Protein AF-A0A4U0WCN0-F1 (afdb_monomer_lite)

Organism: NCBI:txid331657

Sequence (321 aa):
MDAVYRLVERRGGMSKLGDLAQRAIHWNEFYVRAPILQEPRYPYVPLKRATALPSALREEAAELASHTRAKLPVCDAPVLRLLDGLHQLSLTAEMKWKSRVVSSAIGNVMYPLEYDLQVLMAEQANDTSDQEELSDSTLILNALAIASQIFLWVALRHGWVRCGLLELFARSPLHDIYLLMLMRALEKREAGMVWMRERYPNALVWMLFVGAASGFPDGPERVWFVERLRVMIGLTHLGRAEDFEEILRLFPWTDDFCKTACANIWLEATTSATPRGDGDSENTSPALSWRSRYGEDSSSWVKYFLCSRCFGIGNPGIVEV

pLDDT: mean 84.19, std 17.08, range [27.88, 98.19]

Structure (mmCIF, N/CA/C/O backbone):
data_AF-A0A4U0WCN0-F1
#
_entry.id   AF-A0A4U0WCN0-F1
#
loop_
_atom_site.group_PDB
_atom_site.id
_atom_site.type_symbol
_atom_site.label_atom_id
_atom_site.label_alt_id
_atom_site.label_comp_id
_atom_site.label_asym_id
_atom_site.label_entity_id
_atom_site.label_seq_id
_atom_site.pdbx_PDB_ins_code
_atom_site.Cartn_x
_atom_site.Cartn_y
_atom_site.Cartn_z
_atom_site.occupancy
_atom_site.B_iso_or_equiv
_atom_site.auth_seq_id
_atom_site.auth_comp_id
_atom_site.auth_asym_id
_atom_site.auth_atom_id
_atom_site.pdbx_PDB_model_num
ATOM 1 N N . MET A 1 1 ? 16.308 12.789 -16.103 1.00 83.75 1 MET A N 1
ATOM 2 C CA . MET A 1 1 ? 15.742 11.547 -16.681 1.00 83.75 1 MET A CA 1
ATOM 3 C C . MET A 1 1 ? 15.773 11.511 -18.211 1.00 83.75 1 MET A C 1
ATOM 5 O O . MET A 1 1 ? 16.039 10.450 -18.758 1.00 83.75 1 MET A O 1
ATOM 9 N N . ASP A 1 2 ? 15.622 12.631 -18.926 1.00 88.19 2 ASP A N 1
ATOM 10 C CA . ASP A 1 2 ? 15.540 12.637 -20.404 1.00 88.19 2 ASP A CA 1
ATOM 11 C C . ASP A 1 2 ? 16.705 11.981 -21.155 1.00 88.19 2 ASP A C 1
ATOM 13 O O . ASP A 1 2 ? 16.507 11.371 -22.205 1.00 88.19 2 ASP A O 1
ATOM 17 N N . ALA A 1 3 ? 17.929 12.067 -20.628 1.00 91.19 3 ALA A N 1
ATOM 18 C CA . ALA A 1 3 ? 19.077 11.381 -21.217 1.00 91.19 3 ALA A CA 1
ATOM 19 C C . ALA A 1 3 ? 18.930 9.849 -21.164 1.00 91.19 3 ALA A C 1
ATOM 21 O O . ALA A 1 3 ? 19.233 9.175 -22.149 1.00 91.19 3 ALA A O 1
ATOM 22 N N . VAL A 1 4 ? 18.415 9.314 -20.047 1.00 91.12 4 VAL A N 1
ATOM 23 C CA . VAL A 1 4 ? 18.081 7.889 -19.911 1.00 91.12 4 VAL A CA 1
ATOM 24 C C . VAL A 1 4 ? 16.984 7.538 -20.905 1.00 91.12 4 VAL A C 1
ATOM 26 O O . VAL A 1 4 ? 17.096 6.521 -21.584 1.00 91.12 4 VAL A O 1
ATOM 29 N N . TYR A 1 5 ? 15.981 8.407 -21.076 1.00 93.06 5 TYR A N 1
ATOM 30 C CA . TYR A 1 5 ? 14.904 8.137 -22.021 1.00 93.06 5 TYR A CA 1
ATOM 31 C C . TYR A 1 5 ? 15.393 7.983 -23.462 1.00 93.06 5 TYR A C 1
ATOM 33 O O . TYR A 1 5 ? 15.184 6.945 -24.091 1.00 93.06 5 TYR A O 1
ATOM 41 N N . ARG A 1 6 ? 16.185 8.949 -23.933 1.00 94.50 6 ARG A N 1
ATOM 42 C CA . ARG A 1 6 ? 16.805 8.886 -25.264 1.00 94.50 6 ARG A CA 1
ATOM 43 C C . ARG A 1 6 ? 17.715 7.668 -25.436 1.00 94.50 6 ARG A C 1
ATOM 45 O O . ARG A 1 6 ? 17.816 7.132 -26.536 1.00 94.50 6 ARG A O 1
ATOM 52 N N . LEU A 1 7 ? 18.404 7.232 -24.379 1.00 95.00 7 LEU A N 1
ATOM 53 C CA . LEU A 1 7 ? 19.262 6.048 -24.434 1.00 95.00 7 LEU A CA 1
ATOM 54 C C . LEU A 1 7 ? 18.446 4.764 -24.634 1.00 95.00 7 LEU A C 1
ATOM 56 O O . LEU A 1 7 ? 18.818 3.941 -25.469 1.00 95.00 7 LEU A O 1
ATOM 60 N N . VAL A 1 8 ? 17.345 4.598 -23.897 1.00 95.56 8 VAL A N 1
ATOM 61 C CA . VAL A 1 8 ? 16.440 3.444 -24.033 1.00 95.56 8 VAL A CA 1
ATOM 62 C C . VAL A 1 8 ? 15.811 3.418 -25.425 1.00 95.56 8 VAL A C 1
ATOM 64 O O . VAL A 1 8 ? 15.836 2.378 -26.084 1.00 95.56 8 VAL A O 1
ATOM 67 N N . GLU A 1 9 ? 15.328 4.561 -25.917 1.00 95.62 9 GLU A N 1
ATOM 68 C CA . GLU A 1 9 ? 14.783 4.698 -27.275 1.00 95.62 9 GLU A CA 1
ATOM 69 C C . GLU A 1 9 ? 15.826 4.308 -28.338 1.00 95.62 9 GLU A C 1
ATOM 71 O O . GLU A 1 9 ? 15.554 3.469 -29.197 1.00 95.62 9 GLU A O 1
ATOM 76 N N . ARG A 1 10 ? 17.070 4.802 -28.226 1.00 96.69 10 ARG A N 1
ATOM 77 C CA . ARG A 1 10 ? 18.182 4.434 -29.130 1.00 96.69 10 ARG A CA 1
ATOM 78 C C . ARG A 1 10 ? 18.554 2.951 -29.083 1.00 96.69 10 ARG A C 1
ATOM 80 O O . ARG A 1 10 ? 19.105 2.434 -30.050 1.00 96.69 10 ARG A O 1
ATOM 87 N N . ARG A 1 11 ? 18.276 2.259 -27.976 1.00 95.69 11 ARG A N 1
ATOM 88 C CA . ARG A 1 11 ? 18.473 0.806 -27.832 1.00 95.69 11 ARG A CA 1
ATOM 89 C C . ARG A 1 11 ? 17.293 -0.015 -28.369 1.00 95.69 11 ARG A C 1
ATOM 91 O O . ARG A 1 11 ? 17.327 -1.240 -28.276 1.00 95.69 11 ARG A O 1
ATOM 98 N N . GLY A 1 12 ? 16.288 0.635 -28.958 1.00 95.50 12 GLY A N 1
ATOM 99 C CA . GLY A 1 12 ? 15.100 -0.008 -29.518 1.00 95.50 12 GLY A CA 1
ATOM 100 C C . GLY A 1 12 ? 13.970 -0.210 -28.507 1.00 95.50 12 GLY A C 1
ATOM 101 O O . GLY A 1 12 ? 13.103 -1.052 -28.736 1.00 95.50 12 GLY A O 1
ATOM 102 N N . GLY A 1 13 ? 13.981 0.536 -27.399 1.00 94.56 13 GLY A N 1
ATOM 103 C CA . GLY A 1 13 ? 12.938 0.522 -26.376 1.00 94.56 13 GLY A CA 1
ATOM 104 C C . GLY A 1 13 ? 13.202 -0.434 -25.210 1.00 94.56 13 GLY A C 1
ATOM 105 O O . GLY A 1 13 ? 14.154 -1.218 -25.197 1.00 94.56 13 GLY A O 1
ATOM 106 N N . MET A 1 14 ? 12.320 -0.369 -24.211 1.00 94.38 14 MET A N 1
ATOM 107 C CA . MET A 1 14 ? 12.472 -1.061 -22.928 1.00 94.38 14 MET A CA 1
ATOM 108 C C . MET A 1 14 ? 12.580 -2.590 -23.069 1.00 94.38 14 MET A C 1
ATOM 110 O O . MET A 1 14 ? 13.436 -3.218 -22.450 1.00 94.38 14 MET A O 1
ATOM 114 N N . SER A 1 15 ? 11.803 -3.192 -23.976 1.00 94.25 15 SER A N 1
ATOM 115 C CA . SER A 1 15 ? 11.768 -4.648 -24.217 1.00 94.25 15 SER A CA 1
ATOM 116 C C . SER A 1 15 ? 13.059 -5.241 -24.808 1.00 94.25 15 SER A C 1
ATOM 118 O O . SER A 1 15 ? 13.258 -6.469 -24.796 1.00 94.25 15 SER A O 1
ATOM 120 N N . LYS A 1 16 ? 13.951 -4.387 -25.332 1.00 95.06 16 LYS A N 1
ATOM 121 C CA . LYS A 1 16 ? 15.268 -4.773 -25.866 1.00 95.06 16 LYS A CA 1
ATOM 122 C C . LYS A 1 16 ? 16.354 -4.814 -24.797 1.00 95.06 16 LYS A C 1
ATOM 124 O O . LYS A 1 16 ? 17.400 -5.418 -25.026 1.00 95.06 16 LYS A O 1
ATOM 129 N N . LEU A 1 17 ? 16.112 -4.213 -23.635 1.00 93.88 17 LEU A N 1
ATOM 130 C CA . LEU A 1 17 ? 17.042 -4.249 -22.513 1.00 93.88 17 LEU A CA 1
ATOM 131 C C . LEU A 1 17 ? 16.974 -5.602 -21.793 1.00 93.88 17 LEU A C 1
ATOM 133 O O . LEU A 1 17 ? 15.975 -6.317 -21.882 1.00 93.88 17 LEU A O 1
ATOM 137 N N . GLY A 1 18 ? 18.040 -5.959 -21.077 1.00 92.88 18 GLY A N 1
ATOM 138 C CA . GLY A 1 18 ? 18.025 -7.114 -20.177 1.00 92.88 18 GLY A CA 1
ATOM 139 C C . GLY A 1 18 ? 17.196 -6.844 -18.917 1.00 92.88 18 GLY A C 1
ATOM 140 O O . GLY A 1 18 ? 17.079 -5.695 -18.493 1.00 92.88 18 GLY A O 1
ATOM 141 N N . ASP A 1 19 ? 16.673 -7.901 -18.294 1.00 90.50 19 ASP A N 1
ATOM 142 C CA . ASP A 1 19 ? 15.751 -7.839 -17.147 1.00 90.50 19 ASP A CA 1
ATOM 143 C C . ASP A 1 19 ? 16.251 -6.942 -15.999 1.00 90.50 19 ASP A C 1
ATOM 145 O O . ASP A 1 19 ? 15.487 -6.164 -15.431 1.00 90.50 19 ASP A O 1
ATOM 149 N N . LEU A 1 20 ? 17.550 -6.991 -15.681 1.00 89.50 20 LEU A N 1
ATOM 150 C CA . LEU A 1 20 ? 18.139 -6.149 -14.635 1.00 89.50 20 LEU A CA 1
ATOM 151 C C . LEU A 1 20 ? 18.098 -4.656 -14.995 1.00 89.50 20 LEU A C 1
ATOM 153 O O . LEU A 1 20 ? 17.751 -3.829 -14.157 1.00 89.50 20 LEU A O 1
ATOM 157 N N . ALA A 1 21 ? 18.428 -4.312 -16.242 1.00 92.25 21 ALA A N 1
ATOM 158 C CA . ALA A 1 21 ? 18.388 -2.931 -16.715 1.00 92.25 21 ALA A CA 1
ATOM 159 C C . ALA A 1 21 ? 16.947 -2.406 -16.760 1.00 92.25 21 ALA A C 1
ATOM 161 O O . ALA A 1 21 ? 16.707 -1.268 -16.363 1.00 92.25 21 ALA A O 1
ATOM 162 N N . GLN A 1 22 ? 15.991 -3.248 -17.170 1.00 92.75 22 GLN A N 1
ATOM 163 C CA . GLN A 1 22 ? 14.570 -2.900 -17.142 1.00 92.75 22 GLN A CA 1
ATOM 164 C C . GLN A 1 22 ? 14.104 -2.583 -15.715 1.00 92.75 22 GLN A C 1
ATOM 166 O O . GLN A 1 22 ? 13.555 -1.516 -15.456 1.00 92.75 22 GLN A O 1
ATOM 171 N N . ARG A 1 23 ? 14.397 -3.472 -14.761 1.00 89.62 23 ARG A N 1
ATOM 172 C CA . ARG A 1 23 ? 14.075 -3.275 -13.340 1.00 89.62 23 ARG A CA 1
ATOM 173 C C . ARG A 1 23 ? 14.688 -2.000 -12.770 1.00 89.62 23 ARG A C 1
ATOM 175 O O . ARG A 1 23 ? 14.003 -1.252 -12.080 1.00 89.62 23 ARG A O 1
ATOM 182 N N . ALA A 1 24 ? 15.961 -1.743 -13.070 1.00 90.44 24 ALA A N 1
ATOM 183 C CA . ALA A 1 24 ? 16.645 -0.545 -12.602 1.00 90.44 24 ALA A CA 1
ATOM 184 C C . ALA A 1 24 ? 15.989 0.728 -13.153 1.00 90.44 24 ALA A C 1
ATOM 186 O O . ALA A 1 24 ? 15.737 1.657 -12.392 1.00 90.44 24 ALA A O 1
ATOM 187 N N . ILE A 1 25 ? 15.676 0.771 -14.450 1.00 92.75 25 ILE A N 1
ATOM 188 C CA . ILE A 1 25 ? 15.031 1.935 -15.071 1.00 92.75 25 ILE A CA 1
ATOM 189 C C . ILE A 1 25 ? 13.621 2.145 -14.513 1.00 92.75 25 ILE A C 1
ATOM 191 O O . ILE A 1 25 ? 13.327 3.268 -14.117 1.00 92.75 25 ILE A O 1
ATOM 195 N N . HIS A 1 26 ? 12.797 1.095 -14.407 1.00 91.56 26 HIS A N 1
ATOM 196 C CA . HIS A 1 26 ? 11.464 1.205 -13.806 1.00 91.56 26 HIS A CA 1
ATOM 197 C C . HIS A 1 26 ? 11.536 1.712 -12.367 1.00 91.56 26 HIS A C 1
ATOM 199 O O . HIS A 1 26 ? 10.832 2.649 -12.025 1.00 91.56 26 HIS A O 1
ATOM 205 N N . TRP A 1 27 ? 12.440 1.181 -11.540 1.00 90.00 27 TRP A N 1
ATOM 206 C CA . TRP A 1 27 ? 12.570 1.640 -10.154 1.00 90.00 27 TRP A CA 1
ATOM 207 C C . TRP A 1 27 ? 12.996 3.111 -10.049 1.00 90.00 27 TRP A C 1
ATOM 209 O O . TRP A 1 27 ? 12.473 3.859 -9.229 1.00 90.00 27 TRP A O 1
ATOM 219 N N . ASN A 1 28 ? 13.926 3.551 -10.904 1.00 90.44 28 ASN A N 1
ATOM 220 C CA . ASN A 1 28 ? 14.315 4.963 -10.968 1.00 90.44 28 ASN A CA 1
ATOM 221 C C . ASN A 1 28 ? 13.158 5.847 -11.440 1.00 90.44 28 ASN A C 1
ATOM 223 O O . ASN A 1 28 ? 12.977 6.951 -10.937 1.00 90.44 28 ASN A O 1
ATOM 227 N N . GLU A 1 29 ? 12.385 5.377 -12.413 1.00 92.06 29 GLU A N 1
ATOM 228 C CA . GLU A 1 29 ? 11.209 6.086 -12.896 1.00 92.06 29 GLU A CA 1
ATOM 229 C C . GLU A 1 29 ? 10.155 6.218 -11.802 1.00 92.06 29 GLU A C 1
ATOM 231 O O . GLU A 1 29 ? 9.714 7.335 -11.542 1.00 92.06 29 GLU A O 1
ATOM 236 N N . PHE A 1 30 ? 9.854 5.126 -11.100 1.00 91.00 30 PHE A N 1
ATOM 237 C CA . PHE A 1 30 ? 8.951 5.122 -9.960 1.00 91.00 30 PHE A CA 1
ATOM 238 C C . PHE A 1 30 ? 9.356 6.159 -8.925 1.00 91.00 30 PHE A C 1
ATOM 240 O O . PHE A 1 30 ? 8.528 6.957 -8.502 1.00 91.00 30 PHE A O 1
ATOM 247 N N . TYR A 1 31 ? 10.642 6.213 -8.587 1.00 88.19 31 TYR A N 1
ATOM 248 C CA . TYR A 1 31 ? 11.163 7.154 -7.604 1.00 88.19 31 TYR A CA 1
ATOM 249 C C . TYR A 1 31 ? 11.038 8.623 -8.037 1.00 88.19 31 TYR A C 1
ATOM 251 O O . TYR A 1 31 ? 10.806 9.504 -7.213 1.00 88.19 31 TYR A O 1
ATOM 259 N N . VAL A 1 32 ? 11.209 8.904 -9.331 1.00 89.62 32 VAL A N 1
ATOM 260 C CA . VAL A 1 32 ? 11.146 10.270 -9.877 1.00 89.62 32 VAL A CA 1
ATOM 261 C C . VAL A 1 32 ? 9.704 10.731 -10.097 1.00 89.62 32 VAL A C 1
ATOM 263 O O . VAL A 1 32 ? 9.417 11.918 -9.949 1.00 89.62 32 VAL A O 1
ATOM 266 N N . ARG A 1 33 ? 8.806 9.817 -10.472 1.00 91.00 33 ARG A N 1
ATOM 267 C CA . ARG A 1 33 ? 7.412 10.114 -10.832 1.00 91.00 33 ARG A CA 1
ATOM 268 C C . ARG A 1 33 ? 6.472 10.120 -9.632 1.00 91.00 33 ARG A C 1
ATOM 270 O O . ARG A 1 33 ? 5.569 10.951 -9.590 1.00 91.00 33 ARG A O 1
ATOM 277 N N . ALA A 1 34 ? 6.740 9.277 -8.637 1.00 89.25 34 ALA A N 1
ATOM 278 C CA . ALA A 1 34 ? 5.968 9.178 -7.404 1.00 89.25 34 ALA A CA 1
ATOM 279 C C . ALA A 1 34 ? 5.651 10.537 -6.736 1.00 89.25 34 ALA A C 1
ATOM 281 O O . ALA A 1 34 ? 4.472 10.808 -6.517 1.00 89.25 34 ALA A O 1
ATOM 282 N N . PRO A 1 35 ? 6.631 11.429 -6.452 1.00 87.25 35 PRO A N 1
ATOM 283 C CA . PRO A 1 35 ? 6.362 12.711 -5.788 1.00 87.25 35 PRO A CA 1
ATOM 284 C C . PRO A 1 35 ? 5.402 13.635 -6.529 1.00 87.25 35 PRO A C 1
ATOM 286 O O . PRO A 1 35 ? 4.746 14.466 -5.910 1.00 87.25 35 PRO A O 1
ATOM 289 N N . ILE A 1 36 ? 5.411 13.558 -7.860 1.00 89.44 36 ILE A N 1
ATOM 290 C CA . ILE A 1 36 ? 4.682 14.471 -8.744 1.00 89.44 36 ILE A CA 1
ATOM 291 C C . ILE A 1 36 ? 3.365 13.866 -9.231 1.00 89.44 36 ILE A C 1
ATOM 293 O O . ILE A 1 36 ? 2.703 14.499 -10.045 1.00 89.44 36 ILE A O 1
ATOM 297 N N . LEU A 1 37 ? 3.002 12.666 -8.754 1.00 90.75 37 LEU A N 1
ATOM 298 C CA . LEU A 1 37 ? 1.773 11.950 -9.118 1.00 90.75 37 LEU A CA 1
ATOM 299 C C . LEU A 1 37 ? 1.564 11.878 -10.629 1.00 90.75 37 LEU A C 1
ATOM 301 O O . LEU A 1 37 ? 0.478 12.120 -11.141 1.00 90.75 37 LEU A O 1
ATOM 305 N N . GLN A 1 38 ? 2.644 11.581 -11.346 1.00 93.00 38 GLN A N 1
ATOM 306 C CA . GLN A 1 38 ? 2.592 11.367 -12.783 1.00 93.00 38 GLN A CA 1
ATOM 307 C C . GLN A 1 38 ? 2.734 9.891 -13.093 1.00 93.00 38 GLN A C 1
ATOM 309 O O . GLN A 1 38 ? 3.511 9.185 -12.452 1.00 93.00 38 GLN A O 1
ATOM 314 N N . GLU A 1 39 ? 2.049 9.457 -14.142 1.00 94.31 39 GLU A N 1
ATOM 315 C CA . GLU A 1 39 ? 2.212 8.111 -14.664 1.00 94.31 39 GLU A CA 1
ATOM 316 C C . GLU A 1 39 ? 3.672 7.860 -15.088 1.00 94.31 39 GLU A C 1
ATOM 318 O O . GLU A 1 39 ? 4.357 8.765 -15.602 1.00 94.31 39 GLU A O 1
ATOM 323 N N . PRO A 1 40 ? 4.175 6.625 -14.918 1.00 94.38 40 PRO A N 1
ATOM 324 C CA . PRO A 1 40 ? 5.427 6.223 -15.537 1.00 94.38 40 PRO A CA 1
ATOM 325 C C . PRO A 1 40 ? 5.333 6.384 -17.061 1.00 94.38 40 PRO A C 1
ATOM 327 O O . PRO A 1 40 ? 4.381 5.942 -17.699 1.00 94.38 40 PRO A O 1
ATOM 330 N N . ARG A 1 41 ? 6.347 6.999 -17.675 1.00 93.56 41 ARG A N 1
ATOM 331 C CA . ARG A 1 41 ? 6.424 7.199 -19.129 1.00 93.56 41 ARG A CA 1
ATOM 332 C C . ARG A 1 41 ? 6.643 5.882 -19.863 1.00 93.56 41 ARG A C 1
ATOM 334 O O . ARG A 1 41 ? 6.211 5.757 -21.010 1.00 93.56 41 ARG A O 1
ATOM 341 N N . TYR A 1 42 ? 7.351 4.929 -19.259 1.00 91.31 42 TYR A N 1
ATOM 342 C CA . TYR A 1 42 ? 7.466 3.600 -19.842 1.00 91.31 42 TYR A CA 1
ATOM 343 C C . TYR A 1 42 ? 6.341 2.688 -19.385 1.00 91.31 42 TYR A C 1
ATOM 345 O O . TYR A 1 42 ? 6.179 2.506 -18.180 1.00 91.31 42 TYR A O 1
ATOM 353 N N . PRO A 1 43 ? 5.636 2.025 -20.321 1.00 90.88 43 PRO A N 1
ATOM 354 C CA . PRO A 1 43 ? 4.718 0.968 -19.942 1.00 90.88 43 PRO A CA 1
ATOM 355 C C . PRO A 1 43 ? 5.495 -0.146 -19.246 1.00 90.88 43 PRO A C 1
ATOM 357 O O . PRO A 1 43 ? 6.644 -0.437 -19.604 1.00 90.88 43 PRO A O 1
ATOM 360 N N . TYR A 1 44 ? 4.863 -0.787 -18.268 1.00 91.94 44 TYR A N 1
ATOM 361 C CA . TYR A 1 44 ? 5.446 -1.954 -17.630 1.00 91.94 44 TYR A CA 1
ATOM 362 C C . TYR A 1 44 ? 5.711 -3.054 -18.666 1.00 91.94 44 TYR A C 1
ATOM 364 O O . TYR A 1 44 ? 4.823 -3.449 -19.425 1.00 91.94 44 TYR A O 1
ATOM 372 N N . VAL A 1 45 ? 6.945 -3.562 -18.698 1.00 91.25 45 VAL A N 1
ATOM 373 C CA . VAL A 1 45 ? 7.322 -4.700 -19.542 1.00 91.25 45 VAL A CA 1
ATOM 374 C C . VAL A 1 45 ? 7.524 -5.927 -18.653 1.00 91.25 45 VAL A C 1
ATOM 376 O O . VAL A 1 45 ? 8.481 -5.958 -17.873 1.00 91.25 45 VAL A O 1
ATOM 379 N N . PRO A 1 46 ? 6.669 -6.962 -18.771 1.00 88.94 46 PRO A N 1
ATOM 380 C CA . PRO A 1 46 ? 6.868 -8.212 -18.055 1.00 88.94 46 PRO A CA 1
ATOM 381 C C . PRO A 1 46 ? 8.217 -8.842 -18.397 1.00 88.94 46 PRO A C 1
ATOM 383 O O . PRO A 1 46 ? 8.655 -8.872 -19.551 1.00 88.94 46 PRO A O 1
ATOM 386 N N . LEU A 1 47 ? 8.876 -9.382 -17.379 1.00 86.44 47 LEU A N 1
ATOM 387 C CA . LEU A 1 47 ? 10.197 -9.978 -17.536 1.00 86.44 47 LEU A CA 1
ATOM 388 C C . LEU A 1 47 ? 10.105 -11.310 -18.274 1.00 86.44 47 LEU A C 1
ATOM 390 O O . LEU A 1 47 ? 9.208 -12.118 -18.032 1.00 86.44 47 LEU A O 1
ATOM 394 N N . LYS A 1 48 ? 11.087 -11.577 -19.140 1.00 83.06 48 LYS A N 1
ATOM 395 C CA . LYS A 1 48 ? 11.076 -12.760 -20.019 1.00 83.06 48 LYS A CA 1
ATOM 396 C C . LYS A 1 48 ? 11.171 -14.072 -19.244 1.00 83.06 48 LYS A C 1
ATOM 398 O O . LYS A 1 48 ? 10.679 -15.095 -19.709 1.00 83.06 48 LYS A O 1
ATOM 403 N N . ARG A 1 49 ? 11.836 -14.060 -18.086 1.00 82.94 49 ARG A N 1
ATOM 404 C CA . ARG A 1 49 ? 12.036 -15.233 -17.221 1.00 82.94 49 ARG A CA 1
ATOM 405 C C . ARG A 1 49 ? 11.416 -14.997 -15.849 1.00 82.94 49 ARG A C 1
ATOM 407 O O . ARG A 1 49 ? 12.106 -14.994 -14.830 1.00 82.94 49 ARG A O 1
ATOM 414 N N . ALA A 1 50 ? 10.108 -14.769 -15.830 1.00 84.44 50 ALA A N 1
ATOM 415 C CA . ALA A 1 50 ? 9.381 -14.583 -14.587 1.00 84.44 50 ALA A CA 1
ATOM 416 C C . ALA A 1 50 ? 9.189 -15.926 -13.859 1.00 84.44 50 ALA A C 1
ATOM 418 O O . ALA A 1 50 ? 8.436 -16.790 -14.302 1.00 84.44 50 ALA A O 1
ATOM 419 N N . THR A 1 51 ? 9.863 -16.112 -12.722 1.00 91.81 51 THR A N 1
ATOM 420 C CA . THR A 1 51 ? 9.485 -17.153 -11.760 1.00 91.81 51 THR A CA 1
ATOM 421 C C . THR A 1 51 ? 8.152 -16.777 -11.114 1.00 91.81 51 THR A C 1
ATOM 423 O O . THR A 1 51 ? 8.027 -15.677 -10.575 1.00 91.81 51 THR A O 1
ATOM 426 N N . ALA A 1 52 ? 7.165 -17.668 -11.172 1.00 94.62 52 ALA A N 1
ATOM 427 C CA . ALA A 1 52 ? 5.879 -17.469 -10.512 1.00 94.62 52 ALA A CA 1
ATOM 428 C C . ALA A 1 52 ? 5.965 -17.776 -9.008 1.00 94.62 52 ALA A C 1
ATOM 430 O O . ALA A 1 52 ? 6.806 -18.567 -8.574 1.00 94.62 52 ALA A O 1
ATOM 431 N N . LEU A 1 53 ? 5.068 -17.180 -8.220 1.00 96.06 53 LEU A N 1
ATOM 432 C CA . LEU A 1 53 ? 4.857 -17.588 -6.832 1.00 96.06 53 LEU A CA 1
ATOM 433 C C . LEU A 1 53 ? 4.222 -18.993 -6.761 1.00 96.06 53 LEU A C 1
ATOM 435 O O . LEU A 1 53 ? 3.482 -19.375 -7.680 1.00 96.06 53 LEU A O 1
ATOM 439 N N . PRO A 1 54 ? 4.463 -19.758 -5.675 1.00 97.56 54 PRO A N 1
ATOM 440 C CA . PRO A 1 54 ? 3.784 -21.033 -5.441 1.00 97.56 54 PRO A CA 1
ATOM 441 C C . PRO A 1 54 ? 2.260 -20.896 -5.586 1.00 97.56 54 PRO A C 1
ATOM 443 O O . PRO A 1 54 ? 1.687 -19.915 -5.117 1.00 97.56 54 PRO A O 1
ATOM 446 N N . SER A 1 55 ? 1.587 -21.858 -6.231 1.00 97.62 55 SER A N 1
ATOM 447 C CA . SER A 1 55 ? 0.125 -21.801 -6.429 1.00 97.62 55 SER A CA 1
ATOM 448 C C . SER A 1 55 ? -0.633 -21.719 -5.108 1.00 97.62 55 SER A C 1
ATOM 450 O O . SER A 1 55 ? -1.469 -20.841 -4.965 1.00 97.62 55 SER A O 1
ATOM 452 N N . ALA A 1 56 ? -0.249 -22.532 -4.123 1.00 98.06 56 ALA A N 1
ATOM 453 C CA . ALA A 1 56 ? -0.866 -22.526 -2.799 1.00 98.06 56 ALA A CA 1
ATOM 454 C C . ALA A 1 56 ? -0.771 -21.157 -2.092 1.00 98.06 56 ALA A C 1
ATOM 456 O O . ALA A 1 56 ? -1.708 -20.758 -1.415 1.00 98.06 56 ALA A O 1
ATOM 457 N N . LEU A 1 57 ? 0.323 -20.407 -2.291 1.00 97.69 57 LEU A N 1
ATOM 458 C CA . LEU A 1 57 ? 0.450 -19.043 -1.760 1.00 97.69 57 LEU A CA 1
ATOM 459 C C . LEU A 1 57 ? -0.524 -18.095 -2.467 1.00 97.69 57 LEU A C 1
ATOM 461 O O . LEU A 1 57 ? -1.173 -17.285 -1.819 1.00 97.69 57 LEU A O 1
ATOM 465 N N . ARG A 1 58 ? -0.640 -18.201 -3.796 1.00 97.94 58 ARG A N 1
ATOM 466 C CA . ARG A 1 58 ? -1.567 -17.373 -4.584 1.00 97.94 58 ARG A CA 1
ATOM 467 C C . ARG A 1 58 ? -3.029 -17.664 -4.249 1.00 97.94 58 ARG A C 1
ATOM 469 O O . ARG A 1 58 ? -3.824 -16.739 -4.208 1.00 97.94 58 ARG A O 1
ATOM 476 N N . GLU A 1 59 ? -3.371 -18.924 -4.002 1.00 98.12 59 GLU A N 1
ATOM 477 C CA . GLU A 1 59 ? -4.709 -19.332 -3.564 1.00 98.12 59 GLU A CA 1
ATOM 478 C C . GLU A 1 59 ? -5.046 -18.737 -2.190 1.00 98.12 59 GLU A C 1
ATOM 480 O O . GLU A 1 59 ? -6.094 -18.113 -2.042 1.00 98.12 59 GLU A O 1
ATOM 485 N N . GLU A 1 60 ? -4.124 -18.833 -1.225 1.00 98.12 60 GLU A N 1
ATOM 486 C CA . GLU A 1 60 ? -4.274 -18.213 0.099 1.00 98.12 60 GLU A CA 1
ATOM 487 C C . GLU A 1 60 ? -4.393 -16.680 -0.001 1.00 98.12 60 GLU A C 1
ATOM 489 O O . GLU A 1 60 ? -5.278 -16.078 0.604 1.00 98.12 60 GLU A O 1
ATOM 494 N N . ALA A 1 61 ? -3.559 -16.031 -0.821 1.00 97.69 61 ALA A N 1
ATOM 495 C CA . ALA A 1 61 ? -3.639 -14.588 -1.047 1.00 97.69 61 ALA A CA 1
ATOM 496 C C . ALA A 1 61 ? -4.976 -14.165 -1.672 1.00 97.69 61 ALA A C 1
ATOM 498 O O . ALA A 1 61 ? -5.550 -13.159 -1.259 1.00 97.69 61 ALA A O 1
ATOM 499 N N . ALA A 1 62 ? -5.494 -14.937 -2.631 1.00 97.88 62 ALA A N 1
ATOM 500 C CA . ALA A 1 62 ? -6.774 -14.661 -3.273 1.00 97.88 62 ALA A CA 1
ATOM 501 C C . ALA A 1 62 ? -7.948 -14.793 -2.289 1.00 97.88 62 ALA A C 1
ATOM 503 O O . ALA A 1 62 ? -8.894 -14.000 -2.341 1.00 97.88 62 ALA A O 1
ATOM 504 N N . GLU A 1 63 ? -7.884 -15.760 -1.369 1.00 98.19 63 GLU A N 1
ATOM 505 C CA . GLU A 1 63 ? -8.846 -15.895 -0.275 1.00 98.19 63 GLU A CA 1
ATOM 506 C C . GLU A 1 63 ? -8.805 -14.670 0.651 1.00 98.19 63 GLU A C 1
ATOM 508 O O . GLU A 1 63 ? -9.843 -14.051 0.902 1.00 98.19 63 GLU A O 1
ATOM 513 N N . LEU A 1 64 ? -7.619 -14.259 1.107 1.00 97.62 64 LEU A N 1
ATOM 514 C CA . LEU A 1 64 ? -7.448 -13.069 1.952 1.00 97.62 64 LEU A CA 1
ATOM 515 C C . LEU A 1 64 ? -7.912 -11.788 1.245 1.00 97.62 64 LEU A C 1
ATOM 517 O O . LEU A 1 64 ? -8.681 -11.010 1.811 1.00 97.62 64 LEU A O 1
ATOM 521 N N . ALA A 1 65 ? -7.545 -11.607 -0.024 1.00 97.62 65 ALA A N 1
ATOM 522 C CA . ALA A 1 65 ? -8.015 -10.497 -0.844 1.00 97.62 65 ALA A CA 1
ATOM 523 C C . ALA A 1 65 ? -9.544 -10.501 -0.962 1.00 97.62 65 ALA A C 1
ATOM 525 O O . ALA A 1 65 ? -10.174 -9.445 -0.924 1.00 97.62 65 ALA A O 1
ATOM 526 N N . SER A 1 66 ? -10.175 -11.676 -1.045 1.00 97.31 66 SER A N 1
ATOM 527 C CA . SER A 1 66 ? -11.633 -11.786 -1.034 1.00 97.31 66 SER A CA 1
ATOM 528 C C . SER A 1 66 ? -12.260 -11.261 0.256 1.00 97.31 66 SER A C 1
ATOM 530 O O . SER A 1 66 ? -13.247 -10.524 0.192 1.00 97.31 66 SER A O 1
ATOM 532 N N . HIS A 1 67 ? -11.662 -11.568 1.406 1.00 97.19 67 HIS A N 1
ATOM 533 C CA . HIS A 1 67 ? -12.095 -11.026 2.692 1.00 97.19 67 HIS A CA 1
ATOM 534 C C . HIS A 1 67 ? -11.924 -9.504 2.756 1.00 97.19 67 HIS A C 1
ATOM 536 O O . HIS A 1 67 ? -12.851 -8.814 3.184 1.00 97.19 67 HIS A O 1
ATOM 542 N N . THR A 1 68 ? -10.804 -8.965 2.262 1.00 97.31 68 THR A N 1
ATOM 543 C CA . THR A 1 68 ? -10.576 -7.511 2.187 1.00 97.31 68 THR A CA 1
ATOM 544 C C . THR A 1 68 ? -11.614 -6.811 1.316 1.00 97.31 68 THR A C 1
ATOM 546 O O . THR A 1 68 ? -12.179 -5.799 1.725 1.00 97.31 68 THR A O 1
ATOM 549 N N . ARG A 1 69 ? -11.919 -7.363 0.133 1.00 96.31 69 ARG A N 1
ATOM 550 C CA . ARG A 1 69 ? -12.920 -6.805 -0.797 1.00 96.31 69 ARG A CA 1
ATOM 551 C C . ARG A 1 69 ? -14.295 -6.665 -0.153 1.00 96.31 69 ARG A C 1
ATOM 553 O O . ARG A 1 69 ? -14.978 -5.681 -0.395 1.00 96.31 69 ARG A O 1
ATOM 560 N N . ALA A 1 70 ? -14.682 -7.608 0.704 1.00 96.12 70 ALA A N 1
ATOM 561 C CA . ALA A 1 70 ? -15.950 -7.541 1.430 1.00 96.12 70 ALA A CA 1
ATOM 562 C C . ALA A 1 70 ? -16.008 -6.407 2.478 1.00 96.12 70 ALA A C 1
ATOM 564 O O . ALA A 1 70 ? -17.066 -6.170 3.062 1.00 96.12 70 ALA A O 1
ATOM 565 N N . LYS A 1 71 ? -14.882 -5.735 2.756 1.00 95.50 71 LYS A N 1
ATOM 566 C CA . LYS A 1 71 ? -14.749 -4.613 3.702 1.00 95.50 71 LYS A CA 1
ATOM 567 C C . LYS A 1 71 ? -14.472 -3.278 3.008 1.00 95.50 71 LYS A C 1
ATOM 569 O O . LYS A 1 71 ? -14.096 -2.321 3.684 1.00 95.50 71 LYS A O 1
ATOM 574 N N . LEU A 1 72 ? -14.641 -3.220 1.690 1.00 94.75 72 LEU A N 1
ATOM 575 C CA . LEU A 1 72 ? -14.397 -2.044 0.863 1.00 94.75 72 LEU A CA 1
ATOM 576 C C . LEU A 1 72 ? -15.624 -1.721 -0.003 1.00 94.75 72 LEU A C 1
ATOM 578 O O . LEU A 1 72 ? -16.465 -2.601 -0.214 1.00 94.75 72 LEU A O 1
ATOM 582 N N . PRO A 1 73 ? -15.724 -0.480 -0.521 1.00 93.81 73 PRO A N 1
ATOM 583 C CA . PRO A 1 73 ? -16.661 -0.150 -1.589 1.00 93.81 73 PRO A CA 1
ATOM 584 C C . PRO A 1 73 ? -16.498 -1.063 -2.806 1.00 93.81 73 PRO A C 1
ATOM 586 O O . PRO A 1 73 ? -15.520 -1.800 -2.935 1.00 93.81 73 PRO A O 1
ATOM 589 N N . VAL A 1 74 ? -17.447 -0.985 -3.741 1.00 93.25 74 VAL A N 1
ATOM 590 C CA . VAL A 1 74 ? -17.309 -1.672 -5.028 1.00 93.25 74 VAL A CA 1
ATOM 591 C C . VAL A 1 74 ? -16.066 -1.137 -5.739 1.00 93.25 74 VAL A C 1
ATOM 593 O O . VAL A 1 74 ? -16.011 0.024 -6.133 1.00 93.25 74 VAL A O 1
ATOM 596 N N . CYS A 1 75 ? -15.072 -2.007 -5.877 1.00 91.25 75 CYS A N 1
ATOM 597 C CA . CYS A 1 75 ? -13.802 -1.708 -6.519 1.00 91.25 75 CYS A CA 1
ATOM 598 C C . CYS A 1 75 ? -13.804 -2.164 -7.979 1.00 91.25 75 CYS A C 1
ATOM 600 O O . CYS A 1 75 ? -14.403 -3.184 -8.335 1.00 91.25 75 CYS A O 1
ATOM 602 N N . ASP A 1 76 ? -13.055 -1.450 -8.807 1.00 93.44 76 ASP A N 1
ATOM 603 C CA . ASP A 1 76 ? -12.762 -1.836 -10.177 1.00 93.44 76 ASP A CA 1
ATOM 604 C C . ASP A 1 76 ? -11.618 -2.864 -10.259 1.00 93.44 76 ASP A C 1
ATOM 606 O O . ASP A 1 76 ? -10.929 -3.180 -9.285 1.00 93.44 76 ASP A O 1
ATOM 610 N N . ALA A 1 77 ? -11.410 -3.429 -11.451 1.00 93.88 77 ALA A N 1
ATOM 611 C CA . ALA A 1 77 ? -10.409 -4.474 -11.651 1.00 93.88 77 ALA A CA 1
ATOM 612 C C . ALA A 1 77 ? -8.969 -4.061 -11.260 1.00 93.88 77 ALA A C 1
ATOM 614 O O . ALA A 1 77 ? -8.281 -4.911 -10.689 1.00 93.88 77 ALA A O 1
ATOM 615 N N . PRO A 1 78 ? -8.484 -2.832 -11.542 1.00 93.06 78 PRO A N 1
ATOM 616 C CA . PRO A 1 78 ? -7.202 -2.341 -11.032 1.00 93.06 78 PRO A CA 1
ATOM 617 C C . PRO A 1 78 ? -7.055 -2.477 -9.517 1.00 93.06 78 PRO A C 1
ATOM 619 O O . PRO A 1 78 ? -6.156 -3.191 -9.072 1.00 93.06 78 PRO A O 1
ATOM 622 N N . VAL A 1 79 ? -7.967 -1.907 -8.723 1.00 93.56 79 VAL A N 1
ATOM 623 C CA . VAL A 1 79 ? -7.879 -1.976 -7.255 1.00 93.56 79 VAL A CA 1
ATOM 624 C C . VAL A 1 79 ? -7.931 -3.423 -6.759 1.00 93.56 79 VAL A C 1
ATOM 626 O O . VAL A 1 79 ? -7.213 -3.790 -5.829 1.00 93.56 79 VAL A O 1
ATOM 629 N N . LEU A 1 80 ? -8.715 -4.289 -7.406 1.00 94.38 80 LEU A N 1
ATOM 630 C CA . LEU A 1 80 ? -8.752 -5.708 -7.042 1.00 94.38 80 LEU A CA 1
ATOM 631 C C . LEU A 1 80 ? -7.411 -6.420 -7.254 1.00 94.38 80 LEU A C 1
ATOM 633 O O . LEU A 1 80 ? -7.013 -7.222 -6.406 1.00 94.38 80 LEU A O 1
ATOM 637 N N . ARG A 1 81 ? -6.707 -6.127 -8.355 1.00 95.31 81 ARG A N 1
ATOM 638 C CA . ARG A 1 81 ? -5.358 -6.664 -8.597 1.00 95.31 81 ARG A CA 1
ATOM 639 C C . ARG A 1 81 ? -4.350 -6.130 -7.589 1.00 95.31 81 ARG A C 1
ATOM 641 O O . ARG A 1 81 ? -3.477 -6.884 -7.167 1.00 95.31 81 ARG A O 1
ATOM 648 N N . LEU A 1 82 ? -4.492 -4.866 -7.182 1.00 95.94 82 LEU A N 1
ATOM 649 C CA . LEU A 1 82 ? -3.636 -4.276 -6.156 1.00 95.94 82 LEU A CA 1
ATOM 650 C C . LEU A 1 82 ? -3.737 -5.053 -4.841 1.00 95.94 82 LEU A C 1
ATOM 652 O O . LEU A 1 82 ? -2.721 -5.466 -4.289 1.00 95.94 82 LEU A O 1
ATOM 656 N N . LEU A 1 83 ? -4.959 -5.312 -4.371 1.00 96.25 83 LEU A N 1
ATOM 657 C CA . LEU A 1 83 ? -5.188 -6.048 -3.124 1.00 96.25 83 LEU A CA 1
ATOM 658 C C . LEU A 1 83 ? -4.636 -7.478 -3.180 1.00 96.25 83 LEU A C 1
ATOM 660 O O . LEU A 1 83 ? -3.984 -7.912 -2.232 1.00 96.25 83 LEU A O 1
ATOM 664 N N . ASP A 1 84 ? -4.854 -8.190 -4.288 1.00 97.12 84 ASP A N 1
ATOM 665 C CA . ASP A 1 84 ? -4.294 -9.531 -4.502 1.00 97.12 84 ASP A CA 1
ATOM 666 C C . ASP A 1 84 ? -2.756 -9.513 -4.468 1.00 97.12 84 ASP A C 1
ATOM 668 O O . ASP A 1 84 ? -2.131 -10.282 -3.735 1.00 97.12 84 ASP A O 1
ATOM 672 N N . GLY A 1 85 ? -2.130 -8.575 -5.185 1.00 96.88 85 GLY A N 1
ATOM 673 C CA . GLY A 1 85 ? -0.676 -8.424 -5.200 1.00 96.88 85 GLY A CA 1
ATOM 674 C C . GLY A 1 85 ? -0.089 -8.078 -3.828 1.00 96.88 85 GLY A C 1
ATOM 675 O O . GLY A 1 85 ? 0.933 -8.648 -3.440 1.00 96.88 85 GLY A O 1
ATOM 676 N N . LEU A 1 86 ? -0.737 -7.194 -3.064 1.00 96.94 86 LEU A N 1
ATOM 677 C CA . LEU A 1 86 ? -0.299 -6.835 -1.711 1.00 96.94 86 LEU A CA 1
ATOM 678 C C . LEU A 1 86 ? -0.371 -8.033 -0.761 1.00 96.94 86 LEU A C 1
ATOM 680 O O . LEU A 1 86 ? 0.596 -8.282 -0.044 1.00 96.94 86 LEU A O 1
ATOM 684 N N . HIS A 1 87 ? -1.457 -8.813 -0.796 1.00 97.44 87 HIS A N 1
ATOM 685 C CA . HIS A 1 87 ? -1.573 -10.044 -0.004 1.00 97.44 87 HIS A CA 1
ATOM 686 C C . HIS A 1 87 ? -0.535 -11.089 -0.403 1.00 97.44 87 HIS A C 1
ATOM 688 O O . HIS A 1 87 ? 0.095 -11.692 0.466 1.00 97.44 87 HIS A O 1
ATOM 694 N N . GLN A 1 88 ? -0.275 -11.260 -1.701 1.00 96.62 88 GLN A N 1
ATOM 695 C CA . GLN A 1 88 ? 0.799 -12.138 -2.169 1.00 96.62 88 GLN A CA 1
ATOM 696 C C . GLN A 1 88 ? 2.155 -11.713 -1.593 1.00 96.62 88 GLN A C 1
ATOM 698 O O . GLN A 1 88 ? 2.881 -12.556 -1.064 1.00 96.62 88 GLN A O 1
ATOM 703 N N . LEU A 1 89 ? 2.491 -10.419 -1.652 1.00 94.88 89 LEU A N 1
ATOM 704 C CA . LEU A 1 89 ? 3.740 -9.890 -1.095 1.00 94.88 89 LEU A CA 1
ATOM 705 C C . LEU A 1 89 ? 3.814 -10.058 0.425 1.00 94.88 89 LEU A C 1
ATOM 707 O O . LEU A 1 89 ? 4.842 -10.518 0.925 1.00 94.88 89 LEU A O 1
ATOM 711 N N . SER A 1 90 ? 2.733 -9.759 1.140 1.00 94.50 90 SER A N 1
ATOM 712 C CA . SER A 1 90 ? 2.597 -9.983 2.580 1.00 94.50 90 SER A CA 1
ATOM 713 C C . SER A 1 90 ? 2.893 -11.429 2.973 1.00 94.50 90 SER A C 1
ATOM 715 O O . SER A 1 90 ? 3.757 -11.675 3.818 1.00 94.50 90 SER A O 1
ATOM 717 N N . LEU A 1 91 ? 2.273 -12.397 2.292 1.00 94.81 91 LEU A N 1
ATOM 718 C CA . LEU A 1 91 ? 2.502 -13.818 2.552 1.00 94.81 91 LEU A CA 1
ATOM 719 C C . LEU A 1 91 ? 3.948 -14.238 2.264 1.00 94.81 91 LEU A C 1
ATOM 721 O O . LEU A 1 91 ? 4.482 -15.100 2.960 1.00 94.81 91 LEU A O 1
ATOM 725 N N . THR A 1 92 ? 4.635 -13.623 1.292 1.00 93.25 92 THR A N 1
ATOM 726 C CA . THR A 1 92 ? 6.046 -13.968 1.019 1.00 93.25 92 THR A CA 1
ATOM 727 C C . THR A 1 92 ? 6.983 -13.693 2.200 1.00 93.25 92 THR A C 1
ATOM 729 O O . THR A 1 92 ? 8.058 -14.293 2.278 1.00 93.25 92 THR A O 1
ATOM 732 N N . ALA A 1 93 ? 6.584 -12.819 3.127 1.00 90.25 93 ALA A N 1
ATOM 733 C CA . ALA A 1 93 ? 7.349 -12.512 4.327 1.00 90.25 93 ALA A CA 1
ATOM 734 C C . ALA A 1 93 ? 7.131 -13.523 5.469 1.00 90.25 93 ALA A C 1
ATOM 736 O O . ALA A 1 93 ? 7.945 -13.562 6.397 1.00 90.25 93 ALA A O 1
ATOM 737 N N . GLU A 1 94 ? 6.091 -14.362 5.407 1.00 91.50 94 GLU A N 1
ATOM 738 C CA . GLU A 1 94 ? 5.820 -15.369 6.434 1.00 91.50 94 GLU A CA 1
ATOM 739 C C . GLU A 1 94 ? 6.862 -16.494 6.442 1.00 91.50 94 GLU A C 1
ATOM 741 O O . GLU A 1 94 ? 7.328 -16.982 5.406 1.00 91.50 94 GLU A O 1
ATOM 746 N N . MET A 1 95 ? 7.174 -16.996 7.641 1.00 90.19 95 MET A N 1
ATOM 747 C CA . MET A 1 95 ? 8.175 -18.053 7.829 1.00 90.19 95 MET A CA 1
ATOM 748 C C . MET A 1 95 ? 7.865 -19.329 7.033 1.00 90.19 95 MET A C 1
ATOM 750 O O . MET A 1 95 ? 8.790 -19.961 6.520 1.00 90.19 95 MET A O 1
ATOM 754 N N . LYS A 1 96 ? 6.581 -19.690 6.876 1.00 94.75 96 LYS A N 1
ATOM 755 C CA . LYS A 1 96 ? 6.156 -20.894 6.136 1.00 94.75 96 LYS A CA 1
ATOM 756 C C . LYS A 1 96 ? 6.446 -20.812 4.629 1.00 94.75 96 LYS A C 1
ATOM 758 O O . LYS A 1 96 ? 6.660 -21.842 3.986 1.00 94.75 96 LYS A O 1
ATOM 763 N N . TRP A 1 97 ? 6.497 -19.598 4.078 1.00 94.25 97 TRP A N 1
ATOM 764 C CA . TRP A 1 97 ? 6.733 -19.334 2.656 1.00 94.25 97 TRP A CA 1
ATOM 765 C C . TRP A 1 97 ? 8.186 -18.967 2.345 1.00 94.25 97 TRP A C 1
ATOM 767 O O . TRP A 1 97 ? 8.654 -19.202 1.229 1.00 94.25 97 TRP A O 1
ATOM 777 N N . LYS A 1 98 ? 8.930 -18.468 3.336 1.00 87.50 98 LYS A N 1
ATOM 778 C CA . LYS A 1 98 ? 10.287 -17.922 3.184 1.00 87.50 98 LYS A CA 1
ATOM 779 C C . LYS A 1 98 ? 11.287 -18.843 2.475 1.00 87.50 98 LYS A C 1
ATOM 781 O O . LYS A 1 98 ? 12.108 -18.364 1.704 1.00 87.50 98 LYS A O 1
ATOM 786 N N . SER A 1 99 ? 11.241 -20.154 2.716 1.00 91.12 99 SER A N 1
ATOM 787 C CA . SER A 1 99 ? 12.143 -21.122 2.064 1.00 91.12 99 SER A CA 1
ATOM 788 C C . SER A 1 99 ? 11.672 -21.575 0.677 1.00 91.12 99 SER A C 1
ATOM 790 O O . SER A 1 99 ? 12.428 -22.214 -0.051 1.00 91.12 99 SER A O 1
ATOM 792 N N . ARG A 1 100 ? 10.423 -21.266 0.314 1.00 93.44 100 ARG A N 1
ATOM 793 C CA . ARG A 1 100 ? 9.757 -21.721 -0.917 1.00 93.44 100 ARG A CA 1
ATOM 794 C C . ARG A 1 100 ? 9.670 -20.630 -1.979 1.00 93.44 100 ARG A C 1
ATOM 796 O O . ARG A 1 100 ? 9.494 -20.937 -3.155 1.00 93.44 100 ARG A O 1
ATOM 803 N N . VAL A 1 101 ? 9.769 -19.367 -1.573 1.00 92.75 101 VAL A N 1
ATOM 804 C CA . VAL A 1 101 ? 9.687 -18.211 -2.464 1.00 92.75 101 VAL A CA 1
ATOM 805 C C . VAL A 1 101 ? 11.089 -17.728 -2.813 1.00 92.75 101 VAL A C 1
ATOM 807 O O . VAL A 1 101 ? 11.869 -17.337 -1.950 1.00 92.75 101 VAL A O 1
ATOM 810 N N . VAL A 1 102 ? 11.400 -17.711 -4.106 1.00 91.62 102 VAL A N 1
ATOM 811 C CA . VAL A 1 102 ? 12.637 -17.105 -4.608 1.00 91.62 102 VAL A CA 1
ATOM 812 C C . VAL A 1 102 ? 12.475 -15.592 -4.758 1.00 91.62 102 VAL A C 1
ATOM 814 O O . VAL A 1 102 ? 11.427 -15.107 -5.187 1.00 91.62 102 VAL A O 1
ATOM 817 N N . SER A 1 103 ? 13.533 -14.827 -4.482 1.00 87.25 103 SER A N 1
ATOM 818 C CA . SER A 1 103 ? 13.500 -13.356 -4.539 1.00 87.25 103 SER A CA 1
ATOM 819 C C . SER A 1 103 ? 13.098 -12.803 -5.913 1.00 87.25 103 SER A C 1
ATOM 821 O O . SER A 1 103 ? 12.496 -11.735 -6.002 1.00 87.25 103 SER A O 1
ATOM 823 N N . SER A 1 104 ? 13.389 -13.527 -7.002 1.00 88.56 104 SER A N 1
ATOM 824 C CA . SER A 1 104 ? 12.964 -13.129 -8.348 1.00 88.56 104 SER A CA 1
ATOM 825 C C . SER A 1 104 ? 11.443 -13.107 -8.502 1.00 88.56 104 SER A C 1
ATOM 827 O O . SER A 1 104 ? 10.951 -12.221 -9.198 1.00 88.56 104 SER A O 1
ATOM 829 N N . ALA A 1 105 ? 10.722 -14.028 -7.853 1.00 92.12 105 ALA A N 1
ATOM 830 C CA . ALA A 1 105 ? 9.266 -14.122 -7.905 1.00 92.12 105 ALA A CA 1
ATOM 831 C C . ALA A 1 105 ? 8.594 -12.965 -7.158 1.00 92.12 105 ALA A C 1
ATOM 833 O O . ALA A 1 105 ? 7.632 -12.400 -7.667 1.00 92.12 105 ALA A O 1
ATOM 834 N N . ILE A 1 106 ? 9.162 -12.544 -6.020 1.00 91.69 106 ILE A N 1
ATOM 835 C CA . ILE A 1 106 ? 8.715 -11.349 -5.282 1.00 91.69 106 ILE A CA 1
ATOM 836 C C . ILE A 1 106 ? 8.794 -10.119 -6.188 1.00 91.69 106 ILE A C 1
ATOM 838 O O . ILE A 1 106 ? 7.816 -9.394 -6.340 1.00 91.69 106 ILE A O 1
ATOM 842 N N . GLY A 1 107 ? 9.931 -9.928 -6.870 1.00 89.06 107 GLY A N 1
ATOM 843 C CA . GLY A 1 107 ? 10.083 -8.842 -7.840 1.00 89.06 107 GLY A CA 1
ATOM 844 C C . GLY A 1 107 ? 9.029 -8.886 -8.954 1.00 89.06 107 GLY A C 1
ATOM 845 O O . GLY A 1 107 ? 8.530 -7.845 -9.366 1.00 89.06 107 GLY A O 1
ATOM 846 N N . ASN A 1 108 ? 8.641 -10.074 -9.419 1.00 91.75 108 ASN A N 1
ATOM 847 C CA . ASN A 1 108 ? 7.652 -10.210 -10.494 1.00 91.75 108 ASN A CA 1
ATOM 848 C C . ASN A 1 108 ? 6.230 -9.820 -10.076 1.00 91.75 108 ASN A C 1
ATOM 850 O O . ASN A 1 108 ? 5.431 -9.523 -10.954 1.00 91.75 108 ASN A O 1
ATOM 854 N N . VAL A 1 109 ? 5.926 -9.807 -8.777 1.00 93.88 109 VAL A N 1
ATOM 855 C CA . VAL A 1 109 ? 4.665 -9.263 -8.247 1.00 93.88 109 VAL A CA 1
ATOM 856 C C . VAL A 1 109 ? 4.819 -7.780 -7.929 1.00 93.88 109 VAL A C 1
ATOM 858 O O . VAL A 1 109 ? 3.989 -6.971 -8.320 1.00 93.88 109 VAL A O 1
ATOM 861 N N . MET A 1 110 ? 5.927 -7.410 -7.291 1.00 93.12 110 MET A N 1
ATOM 862 C CA . MET A 1 110 ? 6.187 -6.051 -6.822 1.00 93.12 110 MET A CA 1
ATOM 863 C C . MET A 1 110 ? 6.260 -5.008 -7.943 1.00 93.12 110 MET A C 1
ATOM 865 O O . MET A 1 110 ? 5.644 -3.960 -7.824 1.00 93.12 110 MET A O 1
ATOM 869 N N . TYR A 1 111 ? 7.025 -5.251 -9.014 1.00 92.56 111 TYR A N 1
ATOM 870 C CA . TYR A 1 111 ? 7.198 -4.246 -10.074 1.00 92.56 111 TYR A CA 1
ATOM 871 C C . TYR A 1 111 ? 5.889 -3.877 -10.799 1.00 92.56 111 TYR A C 1
ATOM 873 O O . TYR A 1 111 ? 5.648 -2.682 -10.959 1.00 92.56 111 TYR A O 1
ATOM 881 N N . PRO A 1 112 ? 5.055 -4.839 -11.245 1.00 94.44 112 PRO A N 1
ATOM 882 C CA . PRO A 1 112 ? 3.757 -4.494 -11.817 1.00 94.44 112 PRO A CA 1
ATOM 883 C C . PRO A 1 112 ? 2.821 -3.861 -10.786 1.00 94.44 112 PRO A C 1
ATOM 885 O O . PRO A 1 112 ? 2.091 -2.946 -11.135 1.00 94.44 112 PRO A O 1
ATOM 888 N N . LEU A 1 113 ? 2.876 -4.289 -9.520 1.00 95.81 113 LEU A N 1
ATOM 889 C CA . LEU A 1 113 ? 2.061 -3.697 -8.459 1.00 95.81 113 LEU A CA 1
ATOM 890 C C . LEU A 1 113 ? 2.398 -2.217 -8.214 1.00 95.81 113 LEU A C 1
ATOM 892 O O . LEU A 1 113 ? 1.497 -1.393 -8.126 1.00 95.81 113 LEU A O 1
ATOM 896 N N . GLU A 1 114 ? 3.686 -1.877 -8.136 1.00 94.88 114 GLU A N 1
ATOM 897 C CA . GLU A 1 114 ? 4.152 -0.489 -8.016 1.00 94.88 114 GLU A CA 1
ATOM 898 C C . GLU A 1 114 ? 3.756 0.334 -9.250 1.00 94.88 114 GLU A C 1
ATOM 900 O O . GLU A 1 114 ? 3.299 1.463 -9.110 1.00 94.88 114 GLU A O 1
ATOM 905 N N . TYR A 1 115 ? 3.872 -0.233 -10.457 1.00 95.44 115 TYR A N 1
ATOM 906 C CA . TYR A 1 115 ? 3.410 0.431 -11.679 1.00 95.44 115 TYR A CA 1
ATOM 907 C C . TYR A 1 115 ? 1.907 0.741 -11.623 1.00 95.44 115 TYR A C 1
ATOM 909 O O . TYR A 1 115 ? 1.520 1.889 -11.829 1.00 95.44 115 TYR A O 1
ATOM 917 N N . ASP A 1 116 ? 1.079 -0.258 -11.304 1.00 95.69 116 ASP A N 1
ATOM 918 C CA . ASP A 1 116 ? -0.378 -0.118 -11.218 1.00 95.69 116 ASP A CA 1
ATOM 919 C C . ASP A 1 116 ? -0.777 0.904 -10.135 1.00 95.69 116 ASP A C 1
ATOM 921 O O . ASP A 1 116 ? -1.672 1.716 -10.367 1.00 95.69 116 ASP A O 1
ATOM 925 N N . LEU A 1 117 ? -0.091 0.924 -8.981 1.00 95.56 117 LEU A N 1
ATOM 926 C CA . LEU A 1 117 ? -0.309 1.932 -7.932 1.00 95.56 117 LEU A CA 1
ATOM 927 C C . LEU A 1 117 ? -0.001 3.345 -8.427 1.00 95.56 117 LEU A C 1
ATOM 929 O O . LEU A 1 117 ? -0.779 4.262 -8.172 1.00 95.56 117 LEU A O 1
ATOM 933 N N . GLN A 1 118 ? 1.107 3.535 -9.144 1.00 94.56 118 GLN A N 1
ATOM 934 C CA . GLN A 1 118 ? 1.471 4.855 -9.658 1.00 94.56 118 GLN A CA 1
ATOM 935 C C . GLN A 1 118 ? 0.518 5.357 -10.734 1.00 94.56 118 GLN A C 1
ATOM 937 O O . GLN A 1 118 ? 0.188 6.541 -10.726 1.00 94.56 118 GLN A O 1
ATOM 942 N N . VAL A 1 119 ? 0.068 4.476 -11.631 1.00 95.12 119 VAL A N 1
ATOM 943 C CA . VAL A 1 119 ? -0.947 4.826 -12.631 1.00 95.12 119 VAL A CA 1
ATOM 944 C C . VAL A 1 119 ? -2.243 5.228 -11.936 1.00 95.12 119 VAL A C 1
ATOM 946 O O . VAL A 1 119 ? -2.715 6.340 -12.150 1.00 95.12 119 VAL A O 1
ATOM 949 N N . LEU A 1 120 ? -2.742 4.399 -11.012 1.00 94.69 120 LEU A N 1
ATOM 950 C CA . LEU A 1 120 ? -3.968 4.687 -10.269 1.00 94.69 120 LEU A CA 1
ATOM 951 C C . LEU A 1 120 ? -3.886 6.028 -9.524 1.00 94.69 120 LEU A C 1
ATOM 953 O O . LEU A 1 120 ? -4.801 6.841 -9.590 1.00 94.69 120 LEU A O 1
ATOM 957 N N . MET A 1 121 ? -2.783 6.290 -8.821 1.00 94.19 121 MET A N 1
ATOM 958 C CA . MET A 1 121 ? -2.609 7.544 -8.083 1.00 94.19 121 MET A CA 1
ATOM 959 C C . MET A 1 121 ? -2.492 8.769 -9.002 1.00 94.19 121 MET A C 1
ATOM 961 O O . MET A 1 121 ? -2.909 9.858 -8.609 1.00 94.19 121 MET A O 1
ATOM 965 N N . ALA A 1 122 ? -1.923 8.614 -10.200 1.00 93.81 122 ALA A N 1
ATOM 966 C CA . ALA A 1 122 ? -1.823 9.689 -11.181 1.00 93.81 122 ALA A CA 1
ATOM 967 C C . ALA A 1 122 ? -3.178 10.004 -11.833 1.00 93.81 122 ALA A C 1
ATOM 969 O O . ALA A 1 122 ? -3.540 11.175 -11.943 1.00 93.81 122 ALA A O 1
ATOM 970 N N . GLU A 1 123 ? -3.959 8.980 -12.188 1.00 92.44 123 GLU A N 1
ATOM 971 C CA . GLU A 1 123 ? -5.344 9.127 -12.661 1.00 92.44 123 GLU A CA 1
ATOM 972 C C . GLU A 1 123 ? -6.187 9.885 -11.625 1.00 92.44 123 GLU A C 1
ATOM 974 O O . GLU A 1 123 ? -6.783 10.917 -11.927 1.00 92.44 123 GLU A O 1
ATOM 979 N N . GLN A 1 124 ? -6.121 9.458 -10.360 1.00 90.38 124 GLN A N 1
ATOM 980 C CA . GLN A 1 124 ? -6.818 10.115 -9.251 1.00 90.38 124 GLN A CA 1
ATOM 981 C C . GLN A 1 124 ? -6.380 11.569 -9.038 1.00 90.38 124 GLN A C 1
ATOM 983 O O . GLN A 1 124 ? -7.189 12.407 -8.636 1.00 90.38 124 GLN A O 1
ATOM 988 N N . ALA A 1 125 ? -5.101 11.883 -9.262 1.00 89.56 125 ALA A N 1
ATOM 989 C CA . ALA A 1 125 ? -4.597 13.247 -9.159 1.00 89.56 125 ALA A CA 1
ATOM 990 C C . ALA A 1 125 ? -5.154 14.136 -10.281 1.00 89.56 125 ALA A C 1
ATOM 992 O O . ALA A 1 125 ? -5.558 15.268 -10.004 1.00 89.56 125 ALA A O 1
ATOM 993 N N . ASN A 1 126 ? -5.236 13.616 -11.508 1.00 88.50 126 ASN A N 1
ATOM 994 C CA . ASN A 1 126 ? -5.806 14.332 -12.649 1.00 88.50 126 ASN A CA 1
ATOM 995 C C . ASN A 1 126 ? -7.312 14.581 -12.475 1.00 88.50 126 ASN A C 1
ATOM 997 O O . ASN A 1 126 ? -7.767 15.690 -12.729 1.00 88.50 126 ASN A O 1
ATOM 1001 N N . ASP A 1 127 ? -8.064 13.617 -11.938 1.00 83.88 127 ASP A N 1
ATOM 1002 C CA . ASP A 1 127 ? -9.507 13.773 -11.692 1.00 83.88 127 ASP A CA 1
ATOM 1003 C C . ASP A 1 127 ? -9.828 14.832 -10.621 1.00 83.88 127 ASP A C 1
ATOM 1005 O O . ASP A 1 127 ? -10.930 15.378 -10.566 1.00 83.88 127 ASP A O 1
ATOM 1009 N N . THR A 1 128 ? -8.872 15.157 -9.743 1.00 72.19 128 THR A N 1
ATOM 1010 C CA . THR A 1 128 ? -9.097 16.132 -8.664 1.00 72.19 128 THR A CA 1
ATOM 1011 C C . THR A 1 128 ? -9.031 17.599 -9.097 1.00 72.19 128 THR A C 1
ATOM 1013 O O . THR A 1 128 ? -9.291 18.458 -8.246 1.00 72.19 128 THR A O 1
ATOM 1016 N N . SER A 1 129 ? -8.694 17.911 -10.359 1.00 64.94 129 SER A N 1
ATOM 1017 C CA . SER A 1 129 ? -8.605 19.297 -10.850 1.00 64.94 129 SER A CA 1
ATOM 1018 C C . SER A 1 129 ? -9.962 19.941 -11.142 1.00 64.94 129 SER A C 1
ATOM 1020 O O . SER A 1 129 ? -10.079 21.161 -11.037 1.00 64.94 129 SER A O 1
ATOM 1022 N N . ASP A 1 130 ? -10.995 19.144 -11.417 1.00 62.22 130 ASP A N 1
ATOM 1023 C CA . ASP A 1 130 ? -12.275 19.625 -11.961 1.00 62.22 130 ASP A CA 1
ATOM 1024 C C . ASP A 1 130 ? -13.392 19.624 -10.894 1.00 62.22 130 ASP A C 1
ATOM 1026 O O . ASP A 1 130 ? -14.508 19.169 -11.124 1.00 62.22 130 ASP A O 1
ATOM 1030 N N . GLN A 1 131 ? -13.075 20.100 -9.681 1.00 53.44 131 GLN A N 1
ATOM 1031 C CA . GLN A 1 131 ? -13.877 19.895 -8.463 1.00 53.44 131 GLN A CA 1
ATOM 1032 C C . GLN A 1 131 ? -15.300 20.484 -8.482 1.00 53.44 131 GLN A C 1
ATOM 1034 O O . GLN A 1 131 ? -15.547 21.566 -7.952 1.00 53.44 131 GLN A O 1
ATOM 1039 N N . GLU A 1 132 ? -16.260 19.661 -8.894 1.00 60.03 132 GLU A N 1
ATOM 1040 C CA . GLU A 1 132 ? -17.569 19.549 -8.249 1.00 60.03 132 GLU A CA 1
ATOM 1041 C C . GLU A 1 132 ? -17.710 18.119 -7.693 1.00 60.03 132 GLU A C 1
ATOM 1043 O O . GLU A 1 132 ? -17.942 17.162 -8.416 1.00 60.03 132 GLU A O 1
ATOM 1048 N N . GLU A 1 133 ? -17.491 17.982 -6.381 1.00 79.81 133 GLU A N 1
ATOM 1049 C CA . GLU A 1 133 ? -17.824 16.815 -5.543 1.00 79.81 133 GLU A CA 1
ATOM 1050 C C . GLU A 1 133 ? -17.348 15.421 -6.007 1.00 79.81 133 GLU A C 1
ATOM 1052 O O . GLU A 1 133 ? -18.083 14.641 -6.607 1.00 79.81 133 GLU A O 1
ATOM 1057 N N . LEU A 1 134 ? -16.142 15.023 -5.579 1.00 82.75 134 LEU A N 1
ATOM 1058 C CA . LEU A 1 134 ? -15.754 13.608 -5.612 1.00 82.75 134 LEU A CA 1
ATOM 1059 C C . LEU A 1 134 ? -16.742 12.762 -4.797 1.00 82.75 134 LEU A C 1
ATOM 1061 O O . LEU A 1 134 ? -17.091 13.120 -3.668 1.00 82.75 134 LEU A O 1
ATOM 1065 N N . SER A 1 135 ? -17.126 11.608 -5.347 1.00 89.31 135 SER A N 1
ATOM 1066 C CA . SER A 1 135 ? -17.927 10.628 -4.616 1.00 89.31 135 SER A CA 1
ATOM 1067 C C . SER A 1 135 ? -17.171 10.105 -3.389 1.00 89.31 135 SER A C 1
ATOM 1069 O O . SER A 1 135 ? -15.942 9.985 -3.401 1.00 89.31 135 SER A O 1
ATOM 1071 N N . ASP A 1 136 ? -17.901 9.724 -2.343 1.00 89.31 136 ASP A N 1
ATOM 1072 C CA . ASP A 1 136 ? -17.306 9.144 -1.133 1.00 89.31 136 ASP A CA 1
ATOM 1073 C C . ASP A 1 136 ? -16.501 7.874 -1.433 1.00 89.31 136 ASP A C 1
ATOM 1075 O O . ASP A 1 136 ? -15.431 7.661 -0.867 1.00 89.31 136 ASP A O 1
ATOM 1079 N N . SER A 1 137 ? -16.976 7.056 -2.378 1.00 90.06 137 SER A N 1
ATOM 1080 C CA . SER A 1 137 ? -16.255 5.862 -2.827 1.00 90.06 137 SER A CA 1
ATOM 1081 C C . SER A 1 137 ? -14.914 6.228 -3.459 1.00 90.06 137 SER A C 1
ATOM 1083 O O . SER A 1 137 ? -13.903 5.612 -3.136 1.00 90.06 137 SER A O 1
ATOM 1085 N N . THR A 1 138 ? -14.869 7.271 -4.291 1.00 90.31 138 THR A N 1
ATOM 1086 C CA . THR A 1 138 ? -13.615 7.767 -4.875 1.00 90.31 138 THR A CA 1
ATOM 1087 C C . THR A 1 138 ? -12.661 8.255 -3.787 1.00 90.31 138 THR A C 1
ATOM 1089 O O . THR A 1 138 ? -11.488 7.900 -3.799 1.00 90.31 138 THR A O 1
ATOM 1092 N N . LEU A 1 139 ? -13.148 8.999 -2.788 1.00 89.88 139 LEU A N 1
ATOM 1093 C CA . LEU A 1 139 ? -12.315 9.442 -1.661 1.00 89.88 139 LEU A CA 1
ATOM 1094 C C . LEU A 1 139 ? -11.709 8.260 -0.891 1.00 89.88 139 LEU A C 1
ATOM 1096 O O . LEU A 1 139 ? -10.519 8.280 -0.565 1.00 89.88 139 LEU A O 1
ATOM 1100 N N . ILE A 1 140 ? -12.512 7.224 -0.642 1.00 92.62 140 ILE A N 1
ATOM 1101 C CA . ILE A 1 140 ? -12.082 5.997 0.033 1.00 92.62 140 ILE A CA 1
ATOM 1102 C C . ILE A 1 140 ? -11.006 5.270 -0.778 1.00 92.62 140 ILE A C 1
ATOM 1104 O O . ILE A 1 140 ? -9.965 4.903 -0.229 1.00 92.62 140 ILE A O 1
ATOM 1108 N N . LEU A 1 141 ? -11.230 5.087 -2.080 1.00 93.12 141 LEU A N 1
ATOM 1109 C CA . LEU A 1 141 ? -10.292 4.401 -2.970 1.00 93.12 141 LEU A CA 1
ATOM 1110 C C . LEU A 1 141 ? -8.987 5.186 -3.152 1.00 93.12 141 LEU A C 1
ATOM 1112 O O . LEU A 1 141 ? -7.917 4.579 -3.211 1.00 93.12 141 LEU A O 1
ATOM 1116 N N . ASN A 1 142 ? -9.045 6.519 -3.151 1.00 93.00 142 ASN A N 1
ATOM 1117 C CA . ASN A 1 142 ? -7.856 7.369 -3.192 1.00 93.00 142 ASN A CA 1
ATOM 1118 C C . ASN A 1 142 ? -7.006 7.191 -1.927 1.00 93.00 142 ASN A C 1
ATOM 1120 O O . ASN A 1 142 ? -5.796 6.974 -2.008 1.00 93.00 142 ASN A O 1
ATOM 1124 N N . ALA A 1 143 ? -7.630 7.234 -0.746 1.00 95.19 143 ALA A N 1
ATOM 1125 C CA . ALA A 1 143 ? -6.925 6.987 0.511 1.00 95.19 143 ALA A CA 1
ATOM 1126 C C . ALA A 1 143 ? -6.338 5.565 0.562 1.00 95.19 143 ALA A C 1
ATOM 1128 O O . ALA A 1 143 ? -5.191 5.386 0.980 1.00 95.19 143 ALA A O 1
ATOM 1129 N N . LEU A 1 144 ? -7.089 4.570 0.076 1.00 96.19 144 LEU A N 1
ATOM 1130 C CA . LEU A 1 144 ? -6.654 3.176 0.013 1.00 96.19 144 LEU A CA 1
ATOM 1131 C C . LEU A 1 144 ? -5.424 3.000 -0.883 1.00 96.19 144 LEU A C 1
ATOM 1133 O O . LEU A 1 144 ? -4.501 2.288 -0.489 1.00 96.19 144 LEU A O 1
ATOM 1137 N N . ALA A 1 145 ? -5.387 3.643 -2.053 1.00 96.31 145 ALA A N 1
ATOM 1138 C CA . ALA A 1 145 ? -4.241 3.591 -2.959 1.00 96.31 145 ALA A CA 1
ATOM 1139 C C . ALA A 1 145 ? -2.979 4.170 -2.298 1.00 96.31 145 ALA A C 1
ATOM 1141 O O . ALA A 1 145 ? -1.927 3.531 -2.302 1.00 96.31 145 ALA A O 1
ATOM 1142 N N . ILE A 1 146 ? -3.098 5.323 -1.629 1.00 96.12 146 ILE A N 1
ATOM 1143 C CA . ILE A 1 146 ? -1.973 5.952 -0.920 1.00 96.12 146 ILE A CA 1
ATOM 1144 C C . ILE A 1 146 ? -1.493 5.072 0.242 1.00 96.12 146 ILE A C 1
ATOM 1146 O O . ILE A 1 146 ? -0.293 4.851 0.403 1.00 96.12 146 ILE A O 1
ATOM 1150 N N . ALA A 1 147 ? -2.408 4.536 1.051 1.00 97.19 147 ALA A N 1
ATOM 1151 C CA . ALA A 1 147 ? -2.046 3.640 2.147 1.00 97.19 147 ALA A CA 1
ATOM 1152 C C . ALA A 1 147 ? -1.415 2.336 1.638 1.00 97.19 147 ALA A C 1
ATOM 1154 O O . ALA A 1 147 ? -0.450 1.852 2.221 1.00 97.19 147 ALA A O 1
ATOM 1155 N N . SER A 1 148 ? -1.908 1.801 0.521 1.00 97.19 148 SER 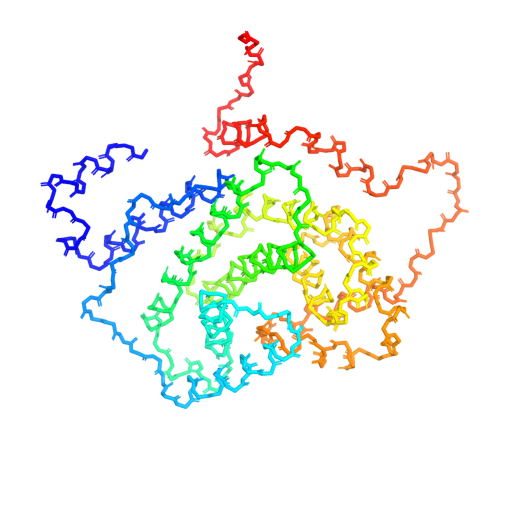A N 1
ATOM 1156 C CA . SER A 1 148 ? -1.333 0.635 -0.154 1.00 97.19 148 SER A CA 1
ATOM 1157 C C . SER A 1 148 ? 0.090 0.898 -0.629 1.00 97.19 148 SER A C 1
ATOM 1159 O O . SER A 1 148 ? 0.960 0.051 -0.438 1.00 97.19 148 SER A O 1
ATOM 1161 N N . GLN A 1 149 ? 0.348 2.089 -1.171 1.00 95.62 149 GLN A N 1
ATOM 1162 C CA . GLN A 1 149 ? 1.686 2.529 -1.546 1.00 95.62 149 GLN A CA 1
ATOM 1163 C C . GLN A 1 149 ? 2.609 2.593 -0.323 1.00 95.62 149 GLN A C 1
ATOM 1165 O O . GLN A 1 149 ? 3.680 1.991 -0.325 1.00 95.62 149 GLN A O 1
ATOM 1170 N N . ILE A 1 150 ? 2.186 3.233 0.770 1.00 94.94 150 ILE A N 1
ATOM 1171 C CA . ILE A 1 150 ? 2.970 3.265 2.017 1.00 94.94 150 ILE A CA 1
ATOM 1172 C C . ILE A 1 150 ? 3.249 1.840 2.517 1.00 94.94 150 ILE A C 1
ATOM 1174 O O . ILE A 1 150 ? 4.393 1.501 2.831 1.00 94.94 150 ILE A O 1
ATOM 1178 N N . PHE A 1 151 ? 2.220 0.990 2.555 1.00 95.25 151 PHE A N 1
ATOM 1179 C CA . PHE A 1 151 ? 2.344 -0.394 2.993 1.00 95.25 151 PHE A CA 1
ATOM 1180 C C . PHE A 1 151 ? 3.330 -1.174 2.126 1.00 95.25 151 PHE A C 1
ATOM 1182 O O . PHE A 1 151 ? 4.180 -1.872 2.674 1.00 95.25 151 PHE A O 1
ATOM 1189 N N . LEU A 1 152 ? 3.257 -1.037 0.799 1.00 93.62 152 LEU A N 1
ATOM 1190 C CA . LEU A 1 152 ? 4.178 -1.683 -0.129 1.00 93.62 152 LEU A CA 1
ATOM 1191 C C . LEU A 1 152 ? 5.620 -1.318 0.224 1.00 93.62 152 LEU A C 1
ATOM 1193 O O . LEU A 1 152 ? 6.438 -2.204 0.455 1.00 93.62 152 LEU A O 1
ATOM 1197 N N . TRP A 1 153 ? 5.928 -0.032 0.374 1.00 89.38 153 TRP A N 1
ATOM 1198 C CA . TRP A 1 153 ? 7.280 0.426 0.704 1.00 89.38 153 TRP A CA 1
ATOM 1199 C C . TRP A 1 153 ? 7.766 -0.064 2.071 1.00 89.38 153 TRP A C 1
ATOM 1201 O O . TRP A 1 153 ? 8.930 -0.445 2.225 1.00 89.38 153 TRP A O 1
ATOM 1211 N N . VAL A 1 154 ? 6.878 -0.122 3.058 1.00 85.81 154 VAL A N 1
ATOM 1212 C CA . VAL A 1 154 ? 7.197 -0.641 4.392 1.00 85.81 154 VAL A CA 1
ATOM 1213 C C . VAL A 1 154 ? 7.417 -2.152 4.363 1.00 85.81 154 VAL A C 1
ATOM 1215 O O . VAL A 1 154 ? 8.435 -2.635 4.865 1.00 85.81 154 VAL A O 1
ATOM 1218 N N . ALA A 1 155 ? 6.526 -2.909 3.726 1.00 81.62 155 ALA A N 1
ATOM 1219 C CA . ALA A 1 155 ? 6.668 -4.350 3.546 1.00 81.62 155 ALA A CA 1
ATOM 1220 C C . ALA A 1 155 ? 7.973 -4.684 2.802 1.00 81.62 155 ALA A C 1
ATOM 1222 O O . ALA A 1 155 ? 8.729 -5.568 3.224 1.00 81.62 155 ALA A O 1
ATOM 1223 N N . LEU A 1 156 ? 8.297 -3.914 1.758 1.00 76.88 156 LEU A N 1
ATOM 1224 C CA . LEU A 1 156 ? 9.553 -4.027 1.018 1.00 76.88 156 LEU A CA 1
ATOM 1225 C C . LEU A 1 156 ? 10.765 -3.721 1.883 1.00 76.88 156 LEU A C 1
ATOM 1227 O O . LEU A 1 156 ? 11.737 -4.475 1.828 1.00 76.88 156 LEU A O 1
ATOM 1231 N N . ARG A 1 157 ? 10.711 -2.686 2.731 1.00 76.94 157 ARG A N 1
ATOM 1232 C CA . ARG A 1 157 ? 11.789 -2.388 3.681 1.00 76.94 157 ARG A CA 1
ATOM 1233 C C . ARG A 1 157 ? 12.108 -3.626 4.511 1.00 76.94 157 ARG A C 1
ATOM 1235 O O . ARG A 1 157 ? 13.259 -4.048 4.520 1.00 76.94 157 ARG A O 1
ATOM 1242 N N . HIS A 1 158 ? 11.117 -4.267 5.128 1.00 70.25 158 HIS A N 1
ATOM 1243 C CA . HIS A 1 158 ? 11.347 -5.454 5.962 1.00 70.25 158 HIS A CA 1
ATOM 1244 C C . HIS A 1 158 ? 11.880 -6.664 5.185 1.00 70.25 158 HIS A C 1
ATOM 1246 O O . HIS A 1 158 ? 12.752 -7.381 5.690 1.00 70.25 158 HIS A O 1
ATOM 1252 N N . GLY A 1 159 ? 11.422 -6.863 3.947 1.00 67.50 159 GLY A N 1
ATOM 1253 C CA . GLY A 1 159 ? 11.980 -7.875 3.051 1.00 67.50 159 GLY A CA 1
ATOM 1254 C C . GLY A 1 159 ? 13.441 -7.595 2.677 1.00 67.50 159 GLY A C 1
ATOM 1255 O O . GLY A 1 159 ? 14.272 -8.501 2.697 1.00 67.50 159 GLY A O 1
ATOM 1256 N N . TRP A 1 160 ? 13.783 -6.339 2.384 1.00 71.88 160 TRP A N 1
ATOM 1257 C CA . TRP A 1 160 ? 15.087 -5.938 1.842 1.00 71.88 160 TRP A CA 1
ATOM 1258 C C . TRP A 1 160 ? 16.154 -5.681 2.902 1.00 71.88 160 TRP A C 1
ATOM 1260 O O . TRP A 1 160 ? 17.337 -5.866 2.602 1.00 71.88 160 TRP A O 1
ATOM 1270 N N . VAL A 1 161 ? 15.764 -5.369 4.148 1.00 65.56 161 VAL A N 1
ATOM 1271 C CA . VAL A 1 161 ? 16.652 -5.466 5.326 1.00 65.56 161 VAL A CA 1
ATOM 1272 C C . VAL A 1 161 ? 17.408 -6.782 5.296 1.00 65.56 161 VAL A C 1
ATOM 1274 O O . VAL A 1 161 ? 18.624 -6.823 5.464 1.00 65.56 161 VAL A O 1
ATOM 1277 N N . ARG A 1 162 ? 16.681 -7.861 5.018 1.00 61.38 162 ARG A N 1
ATOM 1278 C CA . ARG A 1 162 ? 17.210 -9.222 5.022 1.00 61.38 162 ARG A CA 1
ATOM 1279 C C . ARG A 1 162 ? 18.116 -9.508 3.824 1.00 61.38 162 ARG A C 1
ATOM 1281 O O . ARG A 1 162 ? 18.886 -10.459 3.877 1.00 61.38 162 ARG A O 1
ATOM 1288 N N . CYS A 1 163 ? 18.050 -8.688 2.775 1.00 58.38 163 CYS A N 1
ATOM 1289 C CA . CYS A 1 163 ? 18.877 -8.796 1.574 1.00 58.38 163 CYS A CA 1
ATOM 1290 C C . CYS A 1 163 ? 20.089 -7.844 1.574 1.00 58.38 163 CYS A C 1
ATOM 1292 O O . CYS A 1 163 ? 20.828 -7.832 0.594 1.00 58.38 163 CYS A O 1
ATOM 1294 N N . GLY A 1 164 ? 20.303 -7.047 2.631 1.00 59.53 164 GLY A N 1
ATOM 1295 C CA . GLY A 1 164 ? 21.472 -6.164 2.754 1.00 59.53 164 GLY A CA 1
ATOM 1296 C C . GLY A 1 164 ? 21.434 -4.891 1.896 1.00 59.53 164 GLY A C 1
ATOM 1297 O O . GLY A 1 164 ? 22.449 -4.217 1.770 1.00 59.53 164 GLY A O 1
ATOM 1298 N N . LEU A 1 165 ? 20.279 -4.524 1.329 1.00 58.66 165 LEU A N 1
ATOM 1299 C CA . LEU A 1 165 ? 20.098 -3.312 0.503 1.00 58.66 165 LEU A CA 1
ATOM 1300 C C . LEU A 1 165 ? 19.642 -2.082 1.324 1.00 58.66 165 LEU A C 1
ATOM 1302 O O . LEU A 1 165 ? 19.092 -1.125 0.784 1.00 58.66 165 LEU A O 1
ATOM 1306 N N . LEU A 1 166 ? 19.824 -2.129 2.647 1.00 50.97 166 LEU A N 1
ATOM 1307 C CA . LEU A 1 166 ? 18.994 -1.419 3.621 1.00 50.97 166 LEU A CA 1
ATOM 1308 C C . LEU A 1 166 ? 19.173 0.102 3.700 1.00 50.97 166 LEU A C 1
ATOM 1310 O O . LEU A 1 166 ? 18.193 0.831 3.862 1.00 50.97 166 LEU A O 1
ATOM 1314 N N . GLU A 1 167 ? 20.405 0.597 3.669 1.00 54.91 167 GLU A N 1
ATOM 1315 C CA . GLU A 1 167 ? 20.653 1.949 4.190 1.00 54.91 167 GLU A CA 1
ATOM 1316 C C . GLU A 1 167 ? 20.158 3.063 3.263 1.00 54.91 167 GLU A C 1
ATOM 1318 O O . GLU A 1 167 ? 19.805 4.143 3.731 1.00 54.91 167 GLU A O 1
ATOM 1323 N N . LEU A 1 168 ? 20.034 2.787 1.964 1.00 57.25 168 LEU A N 1
ATOM 1324 C CA . LEU A 1 168 ? 19.609 3.784 0.979 1.00 57.25 168 LEU A CA 1
ATOM 1325 C C . LEU A 1 168 ? 18.106 4.099 1.038 1.00 57.25 168 LEU A C 1
ATOM 1327 O O . LEU A 1 168 ? 17.703 5.188 0.639 1.00 57.25 168 LEU A O 1
ATOM 1331 N N . PHE A 1 169 ? 17.273 3.186 1.552 1.00 61.88 169 PHE A N 1
ATOM 1332 C CA . PHE A 1 169 ? 15.808 3.312 1.476 1.00 61.88 169 PHE A CA 1
ATOM 1333 C C . PHE A 1 169 ? 15.125 3.627 2.809 1.00 61.88 169 PHE A C 1
ATOM 1335 O O . PHE A 1 169 ? 13.982 4.076 2.818 1.00 61.88 169 PHE A O 1
ATOM 1342 N N . ALA A 1 170 ? 15.814 3.463 3.942 1.00 60.25 170 ALA A N 1
ATOM 1343 C CA . ALA A 1 170 ? 15.240 3.693 5.272 1.00 60.25 170 ALA A CA 1
ATOM 1344 C C . ALA A 1 170 ? 14.846 5.161 5.554 1.00 60.25 170 ALA A C 1
ATOM 1346 O O . ALA A 1 170 ? 14.180 5.429 6.553 1.00 60.25 170 ALA A O 1
ATOM 1347 N N . ARG A 1 171 ? 15.268 6.102 4.701 1.00 68.75 171 ARG A N 1
ATOM 1348 C CA . ARG A 1 171 ? 14.975 7.541 4.796 1.00 68.75 171 ARG A CA 1
ATOM 1349 C C . ARG A 1 171 ? 14.606 8.138 3.442 1.00 68.75 171 ARG A C 1
ATOM 1351 O O . ARG A 1 171 ? 15.036 9.243 3.115 1.00 68.75 171 ARG A O 1
ATOM 1358 N N . SER A 1 172 ? 13.862 7.393 2.626 1.00 78.94 172 SER A N 1
ATOM 1359 C CA . SER A 1 172 ? 13.394 7.976 1.377 1.00 78.94 172 SER A CA 1
ATOM 1360 C C . SER A 1 172 ? 12.422 9.120 1.689 1.00 78.94 172 SER A C 1
ATOM 1362 O O . SER A 1 172 ? 11.424 8.890 2.368 1.00 78.94 172 SER A O 1
ATOM 1364 N N . PRO A 1 173 ? 12.659 10.334 1.178 1.00 81.88 173 PRO A N 1
ATOM 1365 C CA . PRO A 1 173 ? 11.704 11.426 1.300 1.00 81.88 173 PRO A CA 1
ATOM 1366 C C . PRO A 1 173 ? 10.324 11.150 0.694 1.00 81.88 173 PRO A C 1
ATOM 1368 O O . PRO A 1 173 ? 9.363 11.833 1.037 1.00 81.88 173 PRO A O 1
ATOM 1371 N N . LEU A 1 174 ? 10.216 10.152 -0.191 1.00 84.06 174 LEU A N 1
ATOM 1372 C CA . LEU A 1 174 ? 8.931 9.686 -0.716 1.00 84.06 174 LEU A CA 1
ATOM 1373 C C . LEU A 1 174 ? 7.989 9.252 0.399 1.00 84.06 174 LEU A C 1
ATOM 1375 O O . LEU A 1 174 ? 6.784 9.456 0.312 1.00 84.06 174 LEU A O 1
ATOM 1379 N N . HIS A 1 175 ? 8.552 8.693 1.465 1.00 86.44 175 HIS A N 1
ATOM 1380 C CA . HIS A 1 175 ? 7.792 8.226 2.609 1.00 86.44 175 HIS A CA 1
ATOM 1381 C C . HIS A 1 175 ? 7.026 9.362 3.293 1.00 86.44 175 HIS A C 1
ATOM 1383 O O . HIS A 1 175 ? 5.823 9.250 3.518 1.00 86.44 175 HIS A O 1
ATOM 1389 N N . ASP A 1 176 ? 7.702 10.488 3.539 1.00 89.19 176 ASP A N 1
ATOM 1390 C CA . ASP A 1 176 ? 7.094 11.676 4.147 1.00 89.19 176 ASP A CA 1
ATOM 1391 C C . ASP A 1 176 ? 6.016 12.277 3.225 1.00 89.19 176 ASP A C 1
ATOM 1393 O O . ASP A 1 176 ? 4.948 12.675 3.694 1.00 89.19 176 ASP A O 1
ATOM 1397 N N . ILE A 1 177 ? 6.261 12.286 1.904 1.00 90.44 177 ILE A N 1
ATOM 1398 C CA . ILE A 1 177 ? 5.282 12.725 0.894 1.00 90.44 177 ILE A CA 1
ATOM 1399 C C . ILE A 1 177 ? 4.000 11.890 0.998 1.00 90.44 177 ILE A C 1
ATOM 1401 O O . ILE A 1 177 ? 2.909 12.453 1.095 1.00 90.44 177 ILE A O 1
ATOM 1405 N N . TYR A 1 178 ? 4.110 10.560 1.013 1.00 93.12 178 TYR A N 1
ATOM 1406 C CA . TYR A 1 178 ? 2.932 9.696 1.054 1.00 93.12 178 TYR A CA 1
ATOM 1407 C C . TYR A 1 178 ? 2.178 9.776 2.379 1.00 93.12 178 TYR A C 1
ATOM 1409 O O . TYR A 1 178 ? 0.947 9.794 2.363 1.00 93.12 178 TYR A O 1
ATOM 1417 N N . LEU A 1 179 ? 2.875 9.884 3.516 1.00 94.31 179 LEU A N 1
ATOM 1418 C CA . LEU A 1 179 ? 2.223 10.102 4.812 1.00 94.31 179 LEU A CA 1
ATOM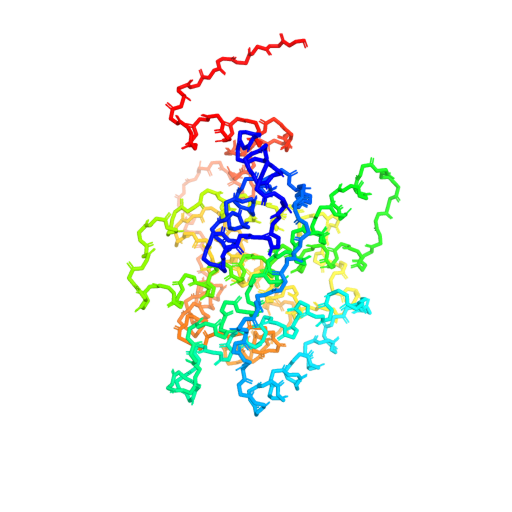 1419 C C . LEU A 1 179 ? 1.396 11.387 4.801 1.00 94.31 179 LEU A C 1
ATOM 1421 O O . LEU A 1 179 ? 0.224 11.365 5.176 1.00 94.31 179 LEU A O 1
ATOM 1425 N N . LEU A 1 180 ? 1.970 12.483 4.301 1.00 93.06 180 LEU A N 1
ATOM 1426 C CA . LEU A 1 180 ? 1.269 13.758 4.177 1.00 93.06 180 LEU A CA 1
ATOM 1427 C C . LEU A 1 180 ? 0.065 13.660 3.230 1.00 93.06 180 LEU A C 1
ATOM 1429 O O . LEU A 1 180 ? -1.007 14.191 3.528 1.00 93.06 180 LEU A O 1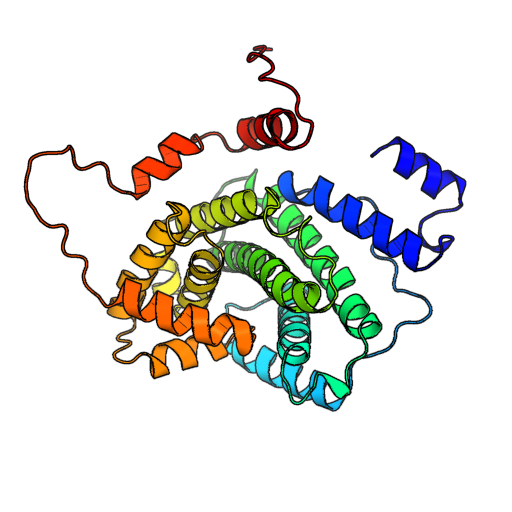
ATOM 1433 N N . MET A 1 181 ? 0.220 12.976 2.095 1.00 93.12 181 MET A N 1
ATOM 1434 C CA . MET A 1 181 ? -0.884 12.727 1.167 1.00 93.12 181 MET A CA 1
ATOM 1435 C C . MET A 1 181 ? -2.009 11.925 1.821 1.00 93.12 181 MET A C 1
ATOM 1437 O O . MET A 1 181 ? -3.175 12.282 1.653 1.00 93.12 181 MET A O 1
ATOM 1441 N N . LEU A 1 182 ? -1.676 10.883 2.588 1.00 95.38 182 LEU A N 1
ATOM 1442 C CA . LEU A 1 182 ? -2.660 10.065 3.289 1.00 95.38 182 LEU A CA 1
ATOM 1443 C C . LEU A 1 182 ? -3.390 10.886 4.353 1.00 95.38 182 LEU A C 1
ATOM 1445 O O . LEU A 1 182 ? -4.616 10.865 4.395 1.00 95.38 182 LEU A O 1
ATOM 1449 N N . MET A 1 183 ? -2.663 11.660 5.163 1.00 94.81 183 MET A N 1
ATOM 1450 C CA . MET A 1 183 ? -3.262 12.574 6.143 1.00 94.81 183 MET A CA 1
ATOM 1451 C C . MET A 1 183 ? -4.254 13.523 5.465 1.00 94.81 183 MET A C 1
ATOM 1453 O O . MET A 1 183 ? -5.400 13.624 5.891 1.00 94.81 183 MET A O 1
ATOM 1457 N N . ARG A 1 184 ? -3.861 14.156 4.352 1.00 91.44 184 ARG A N 1
ATOM 1458 C CA . ARG A 1 184 ? -4.746 15.043 3.578 1.00 91.44 184 ARG A CA 1
ATOM 1459 C C . ARG A 1 184 ? -5.966 14.308 3.025 1.00 91.44 184 ARG A C 1
ATOM 1461 O O . ARG A 1 184 ? -7.067 14.844 3.100 1.00 91.44 184 ARG A O 1
ATOM 1468 N N . ALA A 1 185 ? -5.794 13.103 2.484 1.00 91.44 185 ALA A N 1
ATOM 1469 C CA . ALA A 1 185 ? -6.901 12.296 1.975 1.00 91.44 185 ALA A CA 1
ATOM 1470 C C . ALA A 1 185 ? -7.907 11.942 3.084 1.00 91.44 185 ALA A C 1
ATOM 1472 O O . ALA A 1 185 ? -9.111 12.010 2.858 1.00 91.44 185 ALA A O 1
ATOM 1473 N N . LEU A 1 186 ? -7.416 11.645 4.289 1.00 92.50 186 LEU A N 1
ATOM 1474 C CA . LEU A 1 186 ? -8.231 11.310 5.457 1.00 92.50 186 LEU A CA 1
ATOM 1475 C C . LEU A 1 186 ? -8.802 12.535 6.196 1.00 92.50 186 LEU A C 1
ATOM 1477 O O . LEU A 1 186 ? -9.718 12.380 6.998 1.00 92.50 186 LEU A O 1
ATOM 1481 N N . GLU A 1 187 ? -8.290 13.745 5.959 1.00 90.38 187 GLU A N 1
ATOM 1482 C CA . GLU A 1 187 ? -8.861 14.986 6.510 1.00 90.38 187 GLU A CA 1
ATOM 1483 C C . GLU A 1 187 ? -9.960 15.595 5.635 1.00 90.38 187 GLU A C 1
ATOM 1485 O O . GLU A 1 187 ? -10.784 16.364 6.137 1.00 90.38 187 GLU A O 1
ATOM 1490 N N . LYS A 1 188 ? -9.998 15.271 4.338 1.00 81.25 188 LYS A N 1
ATOM 1491 C CA . LYS A 1 188 ? -11.023 15.793 3.425 1.00 81.25 188 LYS A CA 1
ATOM 1492 C C . LYS A 1 188 ? -12.432 15.402 3.906 1.00 81.25 188 LYS A C 1
ATOM 1494 O O . LYS A 1 188 ? -12.693 14.240 4.185 1.00 81.25 188 LYS A O 1
ATOM 1499 N N . ARG A 1 189 ? -13.349 16.381 3.949 1.00 63.66 189 ARG A N 1
ATOM 1500 C CA . ARG A 1 189 ? -14.804 16.213 4.179 1.00 63.66 189 ARG A CA 1
ATOM 1501 C C . ARG A 1 189 ? -15.199 15.418 5.432 1.00 63.66 189 ARG A C 1
ATOM 1503 O O . ARG A 1 189 ? -15.895 14.417 5.317 1.00 63.66 189 ARG A O 1
ATOM 1510 N N . GLU A 1 190 ? -14.776 15.862 6.620 1.00 70.62 190 GLU A N 1
ATOM 1511 C CA . GLU A 1 190 ? -15.131 15.189 7.887 1.00 70.62 190 GLU A CA 1
ATOM 1512 C C . GLU A 1 190 ? -14.976 13.663 7.779 1.00 70.62 190 GLU A C 1
ATOM 1514 O O . GLU A 1 190 ? -15.852 12.929 8.230 1.00 70.62 190 GLU A O 1
ATOM 1519 N N . ALA A 1 191 ? -13.915 13.188 7.106 1.00 65.25 191 ALA A N 1
ATOM 1520 C CA . ALA A 1 191 ? -13.900 11.864 6.484 1.00 65.25 191 ALA A CA 1
ATOM 1521 C C . ALA A 1 191 ? -14.405 10.767 7.422 1.00 65.25 191 ALA A C 1
ATOM 1523 O O . ALA A 1 191 ? -15.150 9.895 6.994 1.00 65.25 191 ALA A O 1
ATOM 1524 N N . GLY A 1 192 ? -14.059 10.831 8.714 1.00 67.50 192 GLY A N 1
ATOM 1525 C CA . GLY A 1 192 ? -14.556 9.911 9.740 1.00 67.50 192 GLY A CA 1
ATOM 1526 C C . GLY A 1 192 ? -16.071 9.655 9.683 1.00 67.50 192 GLY A C 1
ATOM 1527 O O . GLY A 1 192 ? -16.485 8.503 9.757 1.00 67.50 192 GLY A O 1
ATOM 1528 N N . MET A 1 193 ? -16.896 10.682 9.467 1.00 75.00 193 MET A N 1
ATOM 1529 C CA . MET A 1 193 ? -18.349 10.535 9.314 1.00 75.00 193 MET A CA 1
ATOM 1530 C C . MET A 1 193 ? -18.731 9.824 8.014 1.00 75.00 193 MET A C 1
ATOM 1532 O O . MET A 1 193 ? -19.629 8.984 8.027 1.00 75.00 193 MET A O 1
ATOM 1536 N N . VAL A 1 194 ? -18.027 10.104 6.914 1.00 80.25 194 VAL A N 1
ATOM 1537 C CA . VAL A 1 194 ? -18.207 9.409 5.630 1.00 80.25 194 VAL A CA 1
ATOM 1538 C C . VAL A 1 194 ? -17.859 7.925 5.770 1.00 80.25 194 VAL A C 1
ATOM 1540 O O . VAL A 1 194 ? -18.679 7.075 5.444 1.00 80.25 194 VAL A O 1
ATOM 1543 N N . TRP A 1 195 ? -16.703 7.586 6.346 1.00 84.00 195 TRP A N 1
ATOM 1544 C CA . TRP A 1 195 ? -16.276 6.193 6.545 1.00 84.00 195 TRP A CA 1
ATOM 1545 C C . TRP A 1 195 ? -17.250 5.392 7.416 1.00 84.00 195 TRP A C 1
ATOM 1547 O O . TRP A 1 195 ? -17.508 4.216 7.144 1.00 84.00 195 TRP A O 1
ATOM 1557 N N . MET A 1 196 ? -17.808 6.028 8.450 1.00 84.12 196 MET A N 1
ATOM 1558 C CA . MET A 1 196 ? -18.816 5.408 9.312 1.00 84.12 196 MET A CA 1
ATOM 1559 C C . MET A 1 196 ? -20.163 5.258 8.599 1.00 84.12 196 MET A C 1
ATOM 1561 O O . MET A 1 196 ? -20.789 4.201 8.707 1.00 84.12 196 MET A O 1
ATOM 1565 N N . ARG A 1 197 ? -20.596 6.272 7.837 1.00 84.50 197 ARG A N 1
ATOM 1566 C CA . ARG A 1 197 ? -21.832 6.230 7.037 1.00 84.50 197 ARG A CA 1
ATOM 1567 C C . ARG A 1 197 ? -21.783 5.125 5.988 1.00 84.50 197 ARG A C 1
ATOM 1569 O O . ARG A 1 197 ? -22.727 4.346 5.882 1.00 84.50 197 ARG A O 1
ATOM 1576 N N . GLU A 1 198 ? -20.664 5.031 5.281 1.00 83.31 198 GLU A N 1
ATOM 1577 C CA . GLU A 1 198 ? -20.432 4.050 4.222 1.00 83.31 198 GLU A CA 1
ATOM 1578 C C . GLU A 1 198 ? -20.120 2.643 4.766 1.00 83.31 198 GLU A C 1
ATOM 1580 O O . GLU A 1 198 ? -20.032 1.687 4.004 1.00 83.31 198 GLU A O 1
ATOM 1585 N N . ARG A 1 199 ? -20.031 2.474 6.095 1.00 87.62 199 ARG A N 1
ATOM 1586 C CA . ARG A 1 199 ? -19.805 1.185 6.777 1.00 87.62 199 ARG A CA 1
ATOM 1587 C C . ARG A 1 199 ? -18.475 0.511 6.421 1.00 87.62 199 ARG A C 1
ATOM 1589 O O . ARG A 1 199 ? -18.379 -0.717 6.457 1.00 87.62 199 ARG A O 1
ATOM 1596 N N . TYR A 1 200 ? -17.425 1.302 6.197 1.00 92.81 200 TYR A N 1
ATOM 1597 C CA . TYR A 1 200 ? -16.059 0.800 5.980 1.00 92.81 200 TYR A CA 1
ATOM 1598 C C . TYR A 1 200 ? -15.063 1.200 7.091 1.00 92.81 200 TYR A C 1
ATOM 1600 O O . TYR A 1 200 ? -13.928 1.580 6.787 1.00 92.81 200 TYR A O 1
ATOM 1608 N N . PRO A 1 201 ? -15.414 1.105 8.394 1.00 94.38 201 PRO A N 1
ATOM 1609 C CA . PRO A 1 201 ? -14.519 1.527 9.473 1.00 94.38 201 PRO A CA 1
ATOM 1610 C C . PRO A 1 201 ? -13.238 0.687 9.541 1.00 94.38 201 PRO A C 1
ATOM 1612 O O . PRO A 1 201 ? -12.187 1.207 9.901 1.00 94.38 201 PRO A O 1
ATOM 1615 N N . ASN A 1 202 ? -13.295 -0.589 9.143 1.00 95.94 202 ASN A N 1
ATOM 1616 C CA . ASN A 1 202 ? -12.139 -1.488 9.172 1.00 95.94 202 ASN A CA 1
ATOM 1617 C C . ASN A 1 202 ? -11.029 -1.011 8.222 1.00 95.94 202 ASN A C 1
ATOM 1619 O O . ASN A 1 202 ? -9.855 -1.054 8.583 1.00 95.94 202 ASN A O 1
ATOM 1623 N N . ALA A 1 203 ? -11.399 -0.511 7.038 1.00 96.06 203 ALA A N 1
ATOM 1624 C CA . ALA A 1 203 ? -10.444 0.047 6.085 1.00 96.06 203 ALA A CA 1
ATOM 1625 C C . ALA A 1 203 ? -9.800 1.322 6.632 1.00 96.06 203 ALA A C 1
ATOM 1627 O O . ALA A 1 203 ? -8.581 1.469 6.565 1.00 96.06 203 ALA A O 1
ATOM 1628 N N . LEU A 1 204 ? -10.600 2.205 7.244 1.00 95.94 204 LEU A N 1
ATOM 1629 C CA . LEU A 1 204 ? -10.090 3.406 7.908 1.00 95.94 204 LEU A CA 1
ATOM 1630 C C . LEU A 1 204 ? -9.089 3.060 9.017 1.00 95.94 204 LEU A C 1
ATOM 1632 O O . LEU A 1 204 ? -7.998 3.628 9.054 1.00 95.94 204 LEU A O 1
ATOM 1636 N N . VAL A 1 205 ? -9.431 2.102 9.882 1.00 96.69 205 VAL A N 1
ATOM 1637 C CA . VAL A 1 205 ? -8.540 1.616 10.943 1.00 96.69 205 VAL A CA 1
ATOM 1638 C C . VAL A 1 205 ? -7.227 1.091 10.358 1.00 96.69 205 VAL A C 1
ATOM 1640 O O . VAL A 1 205 ? -6.159 1.475 10.837 1.00 96.69 205 VAL A O 1
ATOM 1643 N N . TRP A 1 206 ? -7.281 0.286 9.294 1.00 97.75 206 TRP A N 1
ATOM 1644 C CA . TRP A 1 206 ? -6.074 -0.227 8.646 1.00 97.75 206 TRP A CA 1
ATOM 1645 C C . TRP A 1 206 ? -5.201 0.884 8.054 1.00 97.75 206 TRP A C 1
ATOM 1647 O O . TRP A 1 206 ? -4.000 0.906 8.311 1.00 97.75 206 TRP A O 1
ATOM 1657 N N . MET A 1 207 ? -5.766 1.850 7.328 1.00 97.31 207 MET A N 1
ATOM 1658 C CA . MET A 1 207 ? -4.967 2.936 6.743 1.00 97.31 207 MET A CA 1
ATOM 1659 C C . MET A 1 207 ? -4.342 3.840 7.806 1.00 97.31 207 MET A C 1
ATOM 1661 O O . MET A 1 207 ? -3.185 4.239 7.673 1.00 97.31 207 MET A O 1
ATOM 1665 N N . LEU A 1 208 ? -5.079 4.138 8.881 1.00 97.38 208 LEU A N 1
ATOM 1666 C CA . LEU A 1 208 ? -4.535 4.892 10.005 1.00 97.38 208 LEU A CA 1
ATOM 1667 C C . LEU A 1 208 ? -3.398 4.123 10.696 1.00 97.38 208 LEU A C 1
ATOM 1669 O O . LEU A 1 208 ? -2.372 4.713 11.033 1.00 97.38 208 LEU A O 1
ATOM 1673 N N . PHE A 1 209 ? -3.547 2.804 10.856 1.00 97.81 209 PHE A N 1
ATOM 1674 C CA . PHE A 1 209 ? -2.483 1.934 11.354 1.00 97.81 209 PHE A CA 1
ATOM 1675 C C . PHE A 1 209 ? -1.260 1.945 10.438 1.00 97.81 209 PHE A C 1
ATOM 1677 O O . PHE A 1 209 ? -0.149 2.130 10.931 1.00 97.81 209 PHE A O 1
ATOM 1684 N N . VAL A 1 210 ? -1.443 1.807 9.122 1.00 97.12 210 VAL A N 1
ATOM 1685 C CA . VAL A 1 210 ? -0.344 1.874 8.151 1.00 97.12 210 VAL A CA 1
ATOM 1686 C C . VAL A 1 210 ? 0.392 3.203 8.283 1.00 97.12 210 VAL A C 1
ATOM 1688 O O . VAL A 1 210 ? 1.616 3.193 8.395 1.00 97.12 210 VAL A O 1
ATOM 1691 N N . GLY A 1 211 ? -0.320 4.330 8.360 1.00 96.62 211 GLY A N 1
ATOM 1692 C CA . GLY A 1 211 ? 0.284 5.645 8.584 1.00 96.62 211 GLY A CA 1
ATOM 1693 C C . GLY A 1 211 ? 1.081 5.733 9.893 1.00 96.62 211 GLY A C 1
ATOM 1694 O O . GLY A 1 211 ? 2.250 6.124 9.882 1.00 96.62 211 GLY A O 1
ATOM 1695 N N . ALA A 1 212 ? 0.501 5.294 11.014 1.00 96.50 212 ALA A N 1
ATOM 1696 C CA . ALA A 1 212 ? 1.167 5.292 12.320 1.00 96.50 212 ALA A CA 1
ATOM 1697 C C . ALA A 1 212 ? 2.410 4.386 1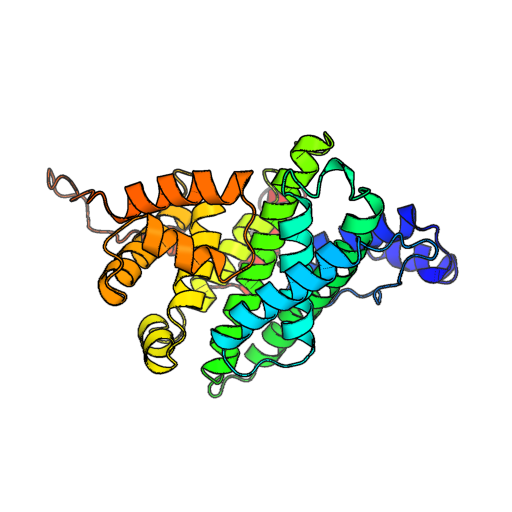2.355 1.00 96.50 212 ALA A C 1
ATOM 1699 O O . ALA A 1 212 ? 3.462 4.787 12.857 1.00 96.50 212 ALA A O 1
ATOM 1700 N N . ALA A 1 213 ? 2.308 3.171 11.812 1.00 94.81 213 ALA A N 1
ATOM 1701 C CA . ALA A 1 213 ? 3.388 2.181 11.779 1.00 94.81 213 ALA A CA 1
ATOM 1702 C C . ALA A 1 213 ? 4.553 2.616 10.883 1.00 94.81 213 ALA A C 1
ATOM 1704 O O . ALA A 1 213 ? 5.695 2.205 11.088 1.00 94.81 213 ALA A O 1
ATOM 1705 N N . SER A 1 214 ? 4.247 3.459 9.906 1.00 92.56 214 SER A N 1
ATOM 1706 C CA . SER A 1 214 ? 5.187 4.016 8.946 1.00 92.56 214 SER A CA 1
ATOM 1707 C C . SER A 1 214 ? 5.890 5.265 9.467 1.00 92.56 214 SER A C 1
ATOM 1709 O O . SER A 1 214 ? 7.044 5.503 9.114 1.00 92.56 214 SER A O 1
ATOM 1711 N N . GLY A 1 215 ? 5.211 6.078 10.276 1.00 91.38 215 GLY A N 1
ATOM 1712 C CA . GLY A 1 215 ? 5.776 7.300 10.839 1.00 91.38 215 GLY A CA 1
ATOM 1713 C C . GLY A 1 215 ? 6.938 7.041 11.802 1.00 91.38 215 GLY A C 1
ATOM 1714 O O . GLY A 1 215 ? 7.071 5.968 12.395 1.00 91.38 215 GLY A O 1
ATOM 1715 N N . PHE A 1 216 ? 7.787 8.053 11.985 1.00 88.38 216 PHE A N 1
ATOM 1716 C CA . PHE A 1 216 ? 8.813 8.014 13.027 1.00 88.38 216 PHE A CA 1
ATOM 1717 C C . PHE A 1 216 ? 8.160 7.911 14.417 1.00 88.38 216 PHE A C 1
ATOM 1719 O O . PHE A 1 216 ? 7.117 8.535 14.618 1.00 88.38 216 PHE A O 1
ATOM 1726 N N . PRO A 1 217 ? 8.762 7.184 15.383 1.00 88.69 217 PRO A N 1
ATOM 1727 C CA . PRO A 1 217 ? 8.205 7.028 16.731 1.00 88.69 217 PRO A CA 1
ATOM 1728 C C . PRO A 1 217 ? 7.807 8.349 17.407 1.00 88.69 217 PRO A C 1
ATOM 1730 O O . PRO A 1 217 ? 6.733 8.435 17.985 1.00 88.69 217 PRO A O 1
ATOM 1733 N N . ASP A 1 218 ? 8.614 9.399 17.236 1.00 88.25 218 ASP A N 1
ATOM 1734 C CA . ASP A 1 218 ? 8.348 10.738 17.787 1.00 88.25 218 ASP A CA 1
ATOM 1735 C C . ASP A 1 218 ? 7.932 11.752 16.701 1.00 88.25 218 ASP A C 1
ATOM 1737 O O . ASP A 1 218 ? 8.006 12.969 16.885 1.00 88.25 218 ASP A O 1
ATOM 1741 N N . GLY A 1 219 ? 7.563 11.263 15.514 1.00 90.69 219 GLY A N 1
ATOM 1742 C CA . GLY A 1 219 ? 7.168 12.097 14.383 1.00 90.69 219 GLY A CA 1
ATOM 1743 C C . GLY A 1 219 ? 5.760 12.671 14.570 1.00 90.69 219 GLY A C 1
ATOM 1744 O O . GLY A 1 219 ? 4.861 11.941 15.001 1.00 90.69 219 GLY A O 1
ATOM 1745 N N . PRO A 1 220 ? 5.515 13.947 14.212 1.00 92.31 220 PRO A N 1
ATOM 1746 C CA . PRO A 1 220 ? 4.183 14.543 14.322 1.00 92.31 220 PRO A CA 1
ATOM 1747 C C . PRO A 1 220 ? 3.129 13.805 13.480 1.00 92.31 220 PRO A C 1
ATOM 1749 O O . PRO A 1 220 ? 1.959 13.772 13.856 1.00 92.31 220 PRO A O 1
ATOM 1752 N N . GLU A 1 221 ? 3.532 13.170 12.377 1.00 93.38 221 GLU A N 1
ATOM 1753 C CA . GLU A 1 221 ? 2.662 12.357 11.526 1.00 93.38 221 GLU A CA 1
ATOM 1754 C C . GLU A 1 221 ? 2.146 11.134 12.292 1.00 93.38 221 GLU A C 1
ATOM 1756 O O . GLU A 1 221 ? 0.942 10.884 12.317 1.00 93.38 221 GLU A O 1
ATOM 1761 N N . ARG A 1 222 ? 3.035 10.397 12.980 1.00 94.38 222 ARG A N 1
ATOM 1762 C CA . ARG A 1 222 ? 2.642 9.235 13.794 1.00 94.38 222 ARG A CA 1
ATOM 1763 C C . ARG A 1 222 ? 1.672 9.648 14.890 1.00 94.38 222 ARG A C 1
ATOM 1765 O O . ARG A 1 222 ? 0.635 9.007 15.030 1.00 94.38 222 ARG A O 1
ATOM 1772 N N . VAL A 1 223 ? 1.990 10.718 15.624 1.00 94.75 223 VAL A N 1
ATOM 1773 C CA . VAL A 1 223 ? 1.115 11.258 16.676 1.00 94.75 223 VAL A CA 1
ATOM 1774 C C . VAL A 1 223 ? -0.275 11.533 16.109 1.00 94.75 223 VAL A C 1
ATOM 1776 O O . VAL A 1 223 ? -1.266 11.082 16.674 1.00 94.75 223 VAL A O 1
ATOM 1779 N N . TRP A 1 224 ? -0.359 12.189 14.949 1.00 94.94 224 TRP A N 1
ATOM 1780 C CA . TRP A 1 224 ? -1.636 12.444 14.287 1.00 94.94 224 TRP A CA 1
ATOM 1781 C C . TRP A 1 224 ? -2.402 11.147 13.978 1.00 94.94 224 TRP A C 1
ATOM 1783 O O . TRP A 1 224 ? -3.581 11.044 14.316 1.00 94.94 224 TRP A O 1
ATOM 1793 N N . PHE A 1 225 ? -1.751 10.133 13.398 1.00 96.44 225 PHE A N 1
ATOM 1794 C CA . PHE A 1 225 ? -2.405 8.856 13.084 1.00 96.44 225 PHE A CA 1
ATOM 1795 C C . PHE A 1 225 ? -2.876 8.112 14.342 1.00 96.44 225 PHE A C 1
ATOM 1797 O O . PHE A 1 225 ? -3.996 7.600 14.358 1.00 96.44 225 PHE A O 1
ATOM 1804 N N . VAL A 1 226 ? -2.063 8.080 15.402 1.00 96.38 226 VAL A N 1
ATOM 1805 C CA . VAL A 1 226 ? -2.401 7.437 16.684 1.00 96.38 226 VAL A CA 1
ATOM 1806 C C . VAL A 1 226 ? -3.591 8.125 17.356 1.00 96.38 226 VAL A C 1
ATOM 1808 O O . VAL A 1 226 ? -4.502 7.447 17.829 1.00 96.38 226 VAL A O 1
ATOM 1811 N N . GLU A 1 227 ? -3.648 9.458 17.342 1.00 94.75 227 GLU A N 1
ATOM 1812 C CA . GLU A 1 227 ? -4.796 10.209 17.868 1.00 94.75 227 GLU A CA 1
ATOM 1813 C C . GLU A 1 227 ? -6.090 9.877 17.113 1.00 94.75 227 GLU A C 1
ATOM 1815 O O . GLU A 1 227 ? -7.143 9.656 17.716 1.00 94.75 227 GLU A O 1
ATOM 1820 N N . ARG A 1 228 ? -6.025 9.770 15.781 1.00 94.75 228 ARG A N 1
ATOM 1821 C CA . ARG A 1 228 ? -7.181 9.355 14.971 1.00 94.75 228 ARG A CA 1
ATOM 1822 C C . ARG A 1 228 ? -7.569 7.900 15.224 1.00 94.75 228 ARG A C 1
ATOM 1824 O O . ARG A 1 228 ? -8.761 7.607 15.308 1.00 94.75 228 ARG A O 1
ATOM 1831 N N . LEU A 1 229 ? -6.598 7.002 15.398 1.00 95.75 229 LEU A N 1
ATOM 1832 C CA . LEU A 1 229 ? -6.858 5.612 15.784 1.00 95.75 229 LEU A CA 1
ATOM 1833 C C . LEU A 1 229 ? -7.567 5.522 17.126 1.00 95.75 229 LEU A C 1
ATOM 1835 O O . LEU A 1 229 ? -8.524 4.764 17.233 1.00 95.75 229 LEU A O 1
ATOM 1839 N N . ARG A 1 230 ? -7.159 6.311 18.123 1.00 95.50 230 ARG A N 1
ATOM 1840 C CA . ARG A 1 230 ? -7.822 6.353 19.433 1.00 95.50 230 ARG A CA 1
ATOM 1841 C C . ARG A 1 230 ? -9.310 6.665 19.296 1.00 95.50 230 ARG A C 1
ATOM 1843 O O . ARG A 1 230 ? -10.140 5.969 19.880 1.00 95.50 230 ARG A O 1
ATOM 1850 N N . VAL A 1 231 ? -9.654 7.671 18.490 1.00 93.88 231 VAL A N 1
ATOM 1851 C CA . VAL A 1 231 ? -11.056 8.009 18.202 1.00 93.88 231 VAL A CA 1
ATOM 1852 C C . VAL A 1 231 ? -11.770 6.828 17.541 1.00 93.88 231 VAL A C 1
ATOM 1854 O O . VAL A 1 231 ? -12.857 6.449 17.973 1.00 93.88 231 VAL A O 1
ATOM 1857 N N . MET A 1 232 ? -11.150 6.200 16.539 1.00 94.25 232 MET A N 1
ATOM 1858 C CA . MET A 1 232 ? -11.750 5.064 15.834 1.00 94.25 232 MET A CA 1
ATOM 1859 C C . MET A 1 232 ? -11.925 3.823 16.711 1.00 94.25 232 MET A C 1
ATOM 1861 O O . MET A 1 232 ? -12.953 3.162 16.601 1.00 94.25 232 MET A O 1
ATOM 1865 N N . ILE A 1 233 ? -10.984 3.527 17.608 1.00 95.19 233 ILE A N 1
ATOM 1866 C CA . ILE A 1 233 ? -11.084 2.444 18.600 1.00 95.19 233 ILE A CA 1
ATOM 1867 C C . ILE A 1 233 ? -12.305 2.670 19.498 1.00 95.19 233 ILE A C 1
ATOM 1869 O O . ILE A 1 233 ? -13.098 1.751 19.700 1.00 95.19 233 ILE A O 1
ATOM 1873 N N . GLY A 1 234 ? -12.510 3.909 19.960 1.00 93.88 234 GLY A N 1
ATOM 1874 C CA . GLY A 1 234 ? -13.695 4.286 20.732 1.00 93.88 234 GLY A CA 1
ATOM 1875 C C . GLY A 1 234 ? -15.001 4.114 19.950 1.00 93.88 234 GLY A C 1
ATOM 1876 O O . GLY A 1 234 ? -15.955 3.543 20.474 1.00 93.88 234 GLY A O 1
ATOM 1877 N N . LEU A 1 235 ? -15.035 4.556 18.687 1.00 92.06 235 LEU A N 1
ATOM 1878 C CA . LEU A 1 235 ? -16.222 4.481 17.820 1.00 92.06 235 LEU A CA 1
ATOM 1879 C C . LEU A 1 235 ? -16.572 3.057 17.364 1.00 92.06 235 LEU A C 1
ATOM 1881 O O . LEU A 1 235 ? -17.737 2.763 17.116 1.00 92.06 235 LEU A O 1
ATOM 1885 N N . THR A 1 236 ? -15.576 2.183 17.225 1.00 92.19 236 THR A N 1
ATOM 1886 C CA . THR A 1 236 ? -15.754 0.781 16.803 1.00 92.19 236 THR A CA 1
ATOM 1887 C C . THR A 1 236 ? -15.869 -0.187 17.978 1.00 92.19 236 THR A C 1
ATOM 1889 O O . THR A 1 236 ? -16.069 -1.380 17.764 1.00 92.19 236 THR A O 1
ATOM 1892 N N . HIS A 1 237 ? -15.786 0.320 19.213 1.00 94.19 237 HIS A N 1
ATOM 1893 C CA . HIS A 1 237 ? -15.856 -0.460 20.448 1.00 94.19 237 HIS A CA 1
ATOM 1894 C C . HIS A 1 2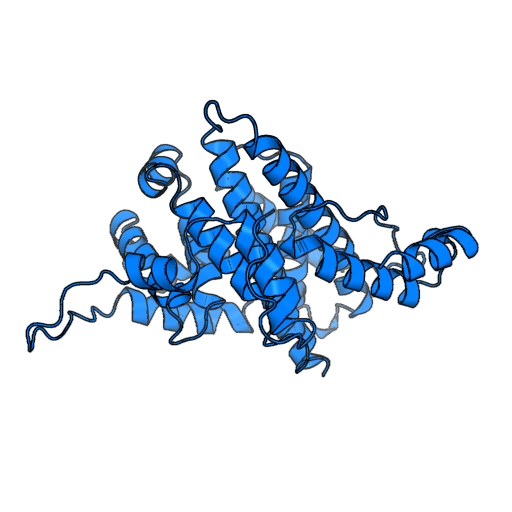37 ? -14.821 -1.591 20.528 1.00 94.19 237 HIS A C 1
ATOM 1896 O O . HIS A 1 237 ? -15.095 -2.656 21.084 1.00 94.19 237 HIS A O 1
ATOM 1902 N N . LEU A 1 238 ? -13.615 -1.361 20.002 1.00 95.50 238 LEU A N 1
ATOM 1903 C CA . LEU A 1 238 ? -12.518 -2.317 20.131 1.00 95.50 238 LEU A CA 1
ATOM 1904 C C . LEU A 1 238 ? -12.006 -2.277 21.567 1.00 95.50 238 LEU A C 1
ATOM 1906 O O . LEU A 1 238 ? -11.328 -1.338 21.976 1.00 95.50 238 LEU A O 1
ATOM 1910 N N . GLY A 1 239 ? -12.395 -3.281 22.352 1.00 94.75 239 GLY A N 1
ATOM 1911 C CA . GLY A 1 239 ? -12.061 -3.358 23.772 1.00 94.75 239 GLY A CA 1
ATOM 1912 C C . GLY A 1 239 ? -10.711 -4.014 24.052 1.00 94.75 239 GLY A C 1
ATOM 19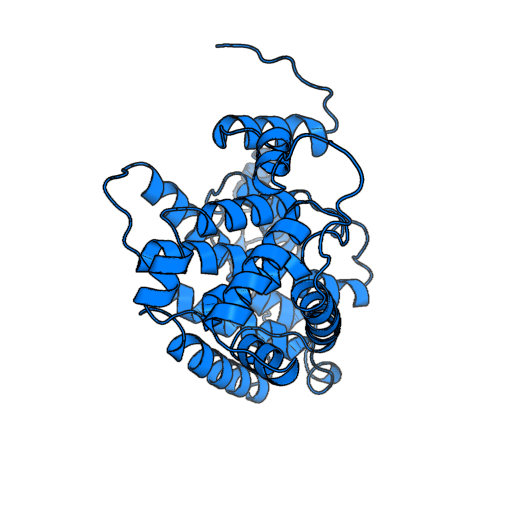13 O O . GLY A 1 239 ? -10.164 -3.835 25.140 1.00 94.75 239 GLY A O 1
ATOM 1914 N N . ARG A 1 240 ? -10.177 -4.789 23.100 1.00 97.38 240 ARG A N 1
ATOM 1915 C CA . ARG A 1 240 ? -8.972 -5.603 23.291 1.00 97.38 240 ARG A CA 1
ATOM 1916 C C . ARG A 1 240 ? -8.012 -5.477 22.113 1.00 97.38 240 ARG A C 1
ATOM 1918 O O . ARG A 1 240 ? -8.432 -5.243 20.980 1.00 97.38 240 ARG A O 1
ATOM 1925 N N . ALA A 1 241 ? -6.726 -5.686 22.392 1.00 97.12 241 ALA A N 1
ATOM 1926 C CA . ALA A 1 241 ? -5.668 -5.627 21.386 1.00 97.12 241 ALA A CA 1
ATOM 1927 C C . ALA A 1 241 ? -5.868 -6.683 20.291 1.00 97.12 241 ALA A C 1
ATOM 1929 O O . ALA A 1 241 ? -5.574 -6.432 19.125 1.00 97.12 241 ALA A O 1
ATOM 1930 N N . GLU A 1 242 ? -6.403 -7.845 20.662 1.00 97.75 242 GLU A N 1
ATOM 1931 C CA . GLU A 1 242 ? -6.669 -8.955 19.753 1.00 97.75 242 GLU A CA 1
ATOM 1932 C C . GLU A 1 242 ? -7.756 -8.601 18.734 1.00 97.75 242 GLU A C 1
ATOM 1934 O O . GLU A 1 242 ? -7.606 -8.923 17.561 1.00 97.75 242 GLU A O 1
ATOM 1939 N N . ASP A 1 243 ? -8.806 -7.884 19.154 1.00 97.25 243 ASP A N 1
ATOM 1940 C CA . ASP A 1 243 ? -9.894 -7.456 18.263 1.00 97.25 243 ASP A CA 1
ATOM 1941 C C . ASP A 1 243 ? -9.375 -6.432 17.232 1.00 97.25 243 ASP A C 1
ATOM 1943 O O . ASP A 1 243 ? -9.731 -6.461 16.053 1.00 97.25 243 ASP A O 1
ATOM 1947 N N . PHE A 1 244 ? -8.485 -5.535 17.669 1.00 97.69 244 PHE A N 1
ATOM 1948 C CA . PHE A 1 244 ? -7.803 -4.586 16.790 1.00 97.69 244 PHE A CA 1
ATOM 1949 C C . PHE A 1 244 ? -6.890 -5.296 15.789 1.00 97.69 244 PHE A C 1
ATOM 1951 O O . PHE A 1 244 ? -6.962 -5.026 14.591 1.00 97.69 244 PHE A O 1
ATOM 1958 N N . GLU A 1 245 ? -6.076 -6.242 16.255 1.00 97.69 245 GLU A N 1
ATOM 1959 C CA . GLU A 1 245 ? -5.207 -7.040 15.393 1.00 97.69 245 GLU A CA 1
ATOM 1960 C C . GLU A 1 245 ? -6.010 -7.875 14.382 1.00 97.69 245 GLU A C 1
ATOM 1962 O O . GLU A 1 245 ? -5.641 -7.944 13.209 1.00 97.69 245 GLU A O 1
ATOM 1967 N N . GLU A 1 246 ? -7.128 -8.475 14.801 1.00 97.19 246 GLU A N 1
ATOM 1968 C CA . GLU A 1 246 ? -8.028 -9.232 13.927 1.00 97.19 246 GLU A CA 1
ATOM 1969 C C . GLU A 1 246 ? -8.575 -8.358 12.794 1.00 97.19 246 GLU A C 1
ATOM 1971 O O . GLU A 1 246 ? -8.550 -8.773 11.634 1.00 97.19 246 GLU A O 1
ATOM 1976 N N . ILE A 1 247 ? -8.979 -7.117 13.092 1.00 97.38 247 ILE A N 1
ATOM 1977 C CA . ILE A 1 247 ? -9.397 -6.157 12.062 1.00 97.38 247 ILE A CA 1
ATOM 1978 C C . ILE A 1 247 ? -8.258 -5.840 11.096 1.00 97.38 247 ILE A C 1
ATOM 1980 O O . ILE A 1 247 ? -8.482 -5.815 9.884 1.00 97.38 247 ILE A O 1
ATOM 1984 N N . LEU A 1 248 ? -7.046 -5.603 11.600 1.00 97.62 248 LEU A N 1
ATOM 1985 C CA . LEU A 1 248 ? -5.899 -5.284 10.749 1.00 97.62 248 LEU A CA 1
ATOM 1986 C C . LEU A 1 248 ? -5.513 -6.452 9.832 1.00 97.62 248 LEU A C 1
ATOM 1988 O O . LEU A 1 248 ? -5.116 -6.217 8.692 1.00 97.62 248 LEU A O 1
ATOM 1992 N N . ARG A 1 249 ? -5.687 -7.699 10.289 1.00 97.12 249 ARG A N 1
ATOM 1993 C CA . ARG A 1 249 ? -5.457 -8.919 9.495 1.00 97.12 249 ARG A CA 1
ATOM 1994 C C . ARG A 1 249 ? -6.457 -9.134 8.359 1.00 97.12 249 ARG A C 1
ATOM 1996 O O . ARG A 1 249 ? -6.203 -9.962 7.490 1.00 97.12 249 ARG A O 1
ATOM 2003 N N . LEU A 1 250 ? -7.567 -8.392 8.322 1.00 96.94 250 LEU A N 1
ATOM 2004 C CA . LEU A 1 250 ? -8.485 -8.405 7.175 1.00 96.94 250 LEU A CA 1
ATOM 2005 C C . LEU A 1 250 ? -7.882 -7.754 5.923 1.00 96.94 250 LEU A C 1
ATOM 2007 O O . LEU A 1 250 ? -8.467 -7.856 4.847 1.00 96.94 250 LEU A O 1
ATOM 2011 N N . PHE A 1 251 ? -6.753 -7.064 6.060 1.00 97.69 251 PHE A N 1
ATOM 2012 C CA . PHE A 1 251 ? -6.032 -6.341 5.016 1.00 97.69 251 PHE A CA 1
ATOM 2013 C C . PHE A 1 251 ? -4.604 -6.896 4.889 1.00 97.69 251 PHE A C 1
ATOM 2015 O O . PHE A 1 251 ? -4.215 -7.744 5.697 1.00 97.69 251 PHE A O 1
ATOM 2022 N N . PRO A 1 252 ? -3.805 -6.463 3.892 1.00 97.00 252 PRO A N 1
ATOM 2023 C CA . PRO A 1 252 ? -2.421 -6.907 3.768 1.00 97.00 252 PRO A CA 1
ATOM 2024 C C . PRO A 1 252 ? -1.650 -6.748 5.085 1.00 97.00 252 PRO A C 1
ATOM 2026 O O . PRO A 1 252 ? -1.641 -5.677 5.702 1.00 97.00 252 PRO A O 1
ATOM 2029 N N . TRP A 1 253 ? -1.026 -7.842 5.524 1.00 95.81 253 TRP A N 1
ATOM 2030 C CA . TRP A 1 253 ? -0.438 -7.982 6.853 1.00 95.81 253 TRP A CA 1
ATOM 2031 C C . TRP A 1 253 ? 0.872 -8.767 6.796 1.00 95.81 253 TRP A C 1
ATOM 2033 O O . TRP A 1 253 ? 0.940 -9.845 6.216 1.00 95.81 253 TRP A O 1
ATOM 2043 N N . THR A 1 254 ? 1.918 -8.246 7.433 1.00 93.06 254 THR A N 1
ATOM 2044 C CA . THR A 1 254 ? 3.230 -8.901 7.496 1.00 93.06 254 THR A CA 1
ATOM 2045 C C . THR A 1 254 ? 3.582 -9.195 8.945 1.00 93.06 254 THR A C 1
ATOM 2047 O O . THR A 1 254 ? 3.934 -8.281 9.688 1.00 93.06 254 THR A O 1
ATOM 2050 N N . ASP A 1 255 ? 3.530 -10.467 9.337 1.00 89.69 255 ASP A N 1
ATOM 2051 C CA . ASP A 1 255 ? 3.621 -10.911 10.734 1.00 89.69 255 ASP A CA 1
ATOM 2052 C C . ASP A 1 255 ? 4.774 -10.290 11.536 1.00 89.69 255 ASP A C 1
ATOM 2054 O O . ASP A 1 255 ? 4.546 -9.773 12.626 1.00 89.69 255 ASP A O 1
ATOM 2058 N N . ASP A 1 256 ? 5.996 -10.293 11.002 1.00 83.69 256 ASP A N 1
ATOM 2059 C CA . ASP A 1 256 ? 7.174 -9.814 11.739 1.00 83.69 256 ASP A CA 1
ATOM 2060 C C . ASP A 1 256 ? 7.114 -8.311 12.058 1.00 83.69 256 ASP A C 1
ATOM 2062 O O . ASP A 1 256 ? 7.555 -7.876 13.118 1.00 83.69 256 ASP A O 1
ATOM 2066 N N . PHE A 1 257 ? 6.593 -7.504 11.134 1.00 86.94 257 PHE A N 1
ATOM 2067 C CA . PHE A 1 257 ? 6.536 -6.050 11.285 1.00 86.94 257 PHE A CA 1
ATOM 2068 C C . PHE A 1 257 ? 5.240 -5.613 11.963 1.00 86.94 257 PHE A C 1
ATOM 2070 O O . PHE A 1 257 ? 5.252 -4.871 12.948 1.00 86.94 257 PHE A O 1
ATOM 2077 N N . CYS A 1 258 ? 4.116 -6.090 11.435 1.00 91.31 258 CYS A N 1
ATOM 2078 C CA . CYS A 1 258 ? 2.804 -5.626 11.829 1.00 91.31 258 CYS A CA 1
ATOM 2079 C C . CYS A 1 258 ? 2.457 -6.054 13.256 1.00 91.31 258 CYS A C 1
ATOM 2081 O O . CYS A 1 258 ? 1.866 -5.247 13.960 1.00 91.31 258 CYS A O 1
ATOM 2083 N N . LYS A 1 259 ? 2.889 -7.233 13.741 1.00 93.75 259 LYS A N 1
ATOM 2084 C CA . LYS A 1 259 ? 2.644 -7.646 15.140 1.00 93.75 259 LYS A CA 1
ATOM 2085 C C . LYS A 1 259 ? 3.275 -6.681 16.141 1.00 93.75 259 LYS A C 1
ATOM 2087 O O . LYS A 1 259 ? 2.600 -6.197 17.047 1.00 93.75 259 LYS A O 1
ATOM 2092 N N . THR A 1 260 ? 4.559 -6.363 15.965 1.00 92.94 260 THR A N 1
ATOM 2093 C CA . THR A 1 260 ? 5.267 -5.432 16.857 1.00 92.94 260 THR A CA 1
ATOM 2094 C C . THR A 1 260 ? 4.696 -4.020 16.756 1.00 92.94 260 THR A C 1
ATOM 2096 O O . THR A 1 260 ? 4.450 -3.386 17.781 1.00 92.94 260 THR A O 1
ATOM 2099 N N . ALA A 1 261 ? 4.442 -3.532 15.538 1.00 94.31 261 ALA A N 1
ATOM 2100 C CA . ALA A 1 261 ? 3.839 -2.218 15.341 1.00 94.31 261 ALA A CA 1
ATOM 2101 C C . ALA A 1 261 ? 2.435 -2.138 15.964 1.00 94.31 261 ALA A C 1
ATOM 2103 O O . ALA A 1 261 ? 2.130 -1.153 16.629 1.00 94.31 261 ALA A O 1
ATOM 2104 N N . CYS A 1 262 ? 1.616 -3.179 15.798 1.00 96.69 262 CYS A N 1
ATOM 2105 C CA . CYS A 1 262 ? 0.260 -3.275 16.335 1.00 96.69 262 CYS A CA 1
ATOM 2106 C C . CYS A 1 262 ? 0.255 -3.190 17.858 1.00 96.69 262 CYS A C 1
ATOM 2108 O O . CYS A 1 262 ? -0.463 -2.359 18.403 1.00 96.69 262 CYS A O 1
ATOM 2110 N N . ALA A 1 263 ? 1.097 -3.971 18.541 1.00 96.50 263 ALA A N 1
ATOM 2111 C CA . ALA A 1 263 ? 1.188 -3.933 20.000 1.00 96.50 263 ALA A CA 1
ATOM 2112 C C . ALA A 1 263 ? 1.571 -2.536 20.526 1.00 96.50 263 ALA A C 1
ATOM 2114 O O . ALA A 1 263 ? 0.940 -2.028 21.452 1.00 96.50 263 ALA A O 1
ATOM 2115 N N . ASN A 1 264 ? 2.563 -1.891 19.902 1.00 96.00 264 ASN A N 1
ATOM 2116 C CA . ASN A 1 264 ? 3.022 -0.561 20.308 1.00 96.00 264 ASN A CA 1
ATOM 2117 C C . ASN A 1 264 ? 1.965 0.519 20.041 1.00 96.00 264 ASN A C 1
ATOM 2119 O O . ASN A 1 264 ? 1.657 1.316 20.921 1.00 96.00 264 ASN A O 1
ATOM 2123 N N . ILE A 1 265 ? 1.378 0.525 18.841 1.00 96.94 265 ILE A N 1
ATOM 2124 C CA . ILE A 1 265 ? 0.359 1.507 18.446 1.00 96.94 265 ILE A CA 1
ATOM 2125 C C . ILE A 1 265 ? -0.908 1.340 19.278 1.00 96.94 265 ILE A C 1
ATOM 2127 O O . ILE A 1 265 ? -1.492 2.338 19.690 1.00 96.94 265 ILE A O 1
ATOM 2131 N N . TRP A 1 266 ? -1.319 0.100 19.556 1.00 97.69 266 TRP A N 1
ATOM 2132 C CA . TRP A 1 266 ? -2.430 -0.175 20.459 1.00 97.69 266 TRP A CA 1
ATOM 2133 C C . TRP A 1 266 ? -2.166 0.431 21.836 1.00 97.69 266 TRP A C 1
ATOM 2135 O O . TRP A 1 266 ? -2.978 1.215 22.320 1.00 97.69 266 TRP A O 1
ATOM 2145 N N . LEU A 1 267 ? -0.998 0.144 22.424 1.00 97.00 267 LEU A N 1
ATOM 2146 C CA . LEU A 1 267 ? -0.612 0.686 23.724 1.00 97.00 267 LEU A CA 1
ATOM 2147 C C . LEU A 1 267 ? -0.615 2.222 23.725 1.00 97.00 267 LEU A C 1
ATOM 2149 O O . LEU A 1 267 ? -1.156 2.815 24.654 1.00 97.00 267 LEU A O 1
ATOM 2153 N N . GLU A 1 268 ? -0.059 2.870 22.701 1.00 95.81 268 GLU A N 1
ATOM 2154 C CA . GLU A 1 268 ? -0.051 4.336 22.555 1.00 95.81 268 GLU A CA 1
ATOM 2155 C C . GLU A 1 268 ? -1.467 4.922 22.396 1.00 95.81 268 GLU A C 1
ATOM 2157 O O . GLU A 1 268 ? -1.792 5.973 22.959 1.00 95.81 268 GLU A O 1
ATOM 2162 N N . ALA A 1 269 ? -2.338 4.241 21.649 1.00 95.81 269 ALA A N 1
ATOM 2163 C CA . ALA A 1 269 ? -3.704 4.688 21.420 1.00 95.81 269 ALA A CA 1
ATOM 2164 C C . ALA A 1 269 ? -4.582 4.529 22.672 1.00 95.81 269 ALA A C 1
ATOM 2166 O O . ALA A 1 269 ? -5.404 5.407 22.940 1.00 95.81 269 ALA A O 1
ATOM 2167 N N . THR A 1 270 ? -4.407 3.459 23.457 1.00 96.19 270 THR A N 1
ATOM 2168 C CA . THR A 1 270 ? -5.237 3.177 24.645 1.00 96.19 270 THR A CA 1
ATOM 2169 C C . THR A 1 270 ? -4.684 3.750 25.940 1.00 96.19 270 THR A C 1
ATOM 2171 O O . THR A 1 270 ? -5.449 4.019 26.866 1.00 96.19 270 THR A O 1
ATOM 2174 N N . THR A 1 271 ? -3.367 3.932 26.041 1.00 93.69 271 THR A N 1
ATOM 2175 C CA . THR A 1 271 ? -2.769 4.579 27.207 1.00 93.69 271 THR A CA 1
ATOM 2176 C C . THR A 1 271 ? -3.031 6.064 27.064 1.00 93.69 271 THR A C 1
ATOM 2178 O O . THR A 1 271 ? -2.386 6.757 26.282 1.00 93.69 271 THR A O 1
ATOM 2181 N N . SER A 1 272 ? -4.024 6.553 27.797 1.00 62.25 272 SER A N 1
ATOM 2182 C CA . SER A 1 272 ? -4.316 7.971 27.913 1.00 62.25 272 SER A CA 1
ATOM 2183 C C . SER A 1 272 ? -3.075 8.690 28.435 1.00 62.25 272 SER A C 1
ATOM 2185 O O . SER A 1 272 ? -2.850 8.769 29.643 1.00 62.25 272 SER A O 1
ATOM 2187 N N . ALA A 1 273 ? -2.276 9.253 27.530 1.00 56.31 273 ALA A N 1
ATOM 2188 C CA . ALA A 1 273 ? -1.491 10.428 27.843 1.00 56.31 273 ALA A CA 1
ATOM 2189 C C . ALA A 1 273 ? -2.495 11.567 28.037 1.00 56.31 273 ALA A C 1
ATOM 2191 O O . ALA A 1 273 ? -2.696 12.405 27.163 1.00 56.31 273 ALA A O 1
ATOM 2192 N N . THR A 1 274 ? -3.185 11.557 29.179 1.00 49.88 274 THR A N 1
ATOM 2193 C CA . THR A 1 274 ? -3.786 12.765 29.725 1.00 49.88 274 THR A CA 1
ATOM 2194 C C . THR A 1 274 ? -2.638 13.767 29.746 1.00 49.88 274 THR A C 1
ATOM 2196 O O . THR A 1 274 ? -1.639 13.486 30.422 1.00 49.88 274 THR A O 1
ATOM 2199 N N . PRO A 1 275 ? -2.681 14.863 28.970 1.00 51.25 275 PRO A N 1
ATOM 2200 C CA . PRO A 1 275 ? -1.640 15.864 29.072 1.00 51.25 275 PRO A CA 1
ATOM 2201 C C . PRO A 1 275 ? -1.587 16.255 30.545 1.00 51.25 275 PRO A C 1
ATOM 2203 O O . PRO A 1 275 ? -2.613 16.608 31.132 1.00 51.25 275 PRO A O 1
ATOM 2206 N N . ARG A 1 276 ? -0.416 16.081 31.171 1.00 44.94 276 ARG A N 1
ATOM 2207 C CA . ARG A 1 276 ? -0.141 16.651 32.487 1.00 44.94 276 ARG A CA 1
ATOM 2208 C C . ARG A 1 276 ? -0.383 18.143 32.330 1.00 44.94 276 ARG A C 1
ATOM 2210 O O . ARG A 1 276 ? 0.431 18.839 31.732 1.00 44.94 276 ARG A O 1
ATOM 2217 N N . GLY A 1 277 ? -1.556 18.585 32.767 1.00 47.66 277 GLY A N 1
ATOM 2218 C CA . GLY A 1 277 ? -1.924 19.983 32.842 1.00 47.66 277 GLY A CA 1
ATOM 2219 C C . GLY A 1 277 ? -1.109 20.622 33.948 1.00 47.66 277 GLY A C 1
ATOM 2220 O O . GLY A 1 277 ? -1.628 20.820 35.033 1.00 47.66 277 GLY A O 1
ATOM 2221 N N . ASP A 1 278 ? 0.156 20.902 33.660 1.00 47.38 278 ASP A N 1
ATOM 2222 C CA . ASP A 1 278 ? 1.005 21.763 34.467 1.00 47.38 278 ASP A CA 1
ATOM 2223 C C . ASP A 1 278 ? 1.588 22.834 33.532 1.00 47.38 278 ASP A C 1
ATOM 2225 O O . ASP A 1 278 ? 2.649 22.658 32.937 1.00 47.38 278 ASP A O 1
ATOM 2229 N N . GLY A 1 279 ? 0.850 23.942 33.399 1.00 52.28 279 GLY A N 1
ATOM 2230 C CA . GLY A 1 279 ? 1.385 25.252 33.011 1.00 52.28 279 GLY A CA 1
ATOM 2231 C C . GLY A 1 279 ? 1.209 25.687 31.552 1.00 52.28 279 GLY A C 1
ATOM 2232 O O . GLY A 1 279 ? 2.097 25.476 30.737 1.00 52.28 279 GLY A O 1
ATOM 2233 N N . ASP A 1 280 ? 0.095 26.365 31.259 1.00 52.03 280 ASP A N 1
ATOM 2234 C CA . ASP A 1 280 ? -0.041 27.571 30.411 1.00 52.03 280 ASP A CA 1
ATOM 2235 C C . ASP A 1 280 ? 0.752 27.715 29.087 1.00 52.03 280 ASP A C 1
ATOM 2237 O O . ASP A 1 280 ? 0.973 28.833 28.621 1.00 52.03 280 ASP A O 1
ATOM 2241 N N . SER A 1 281 ? 1.142 26.634 28.408 1.00 55.34 281 SER A N 1
ATOM 2242 C CA . SER A 1 281 ? 1.618 26.725 27.022 1.00 55.34 281 SER A CA 1
ATOM 2243 C C . SER A 1 281 ? 0.429 26.699 26.060 1.00 55.34 281 SER A C 1
ATOM 2245 O O . SER A 1 281 ? -0.333 25.731 26.054 1.00 55.34 281 SER A O 1
ATOM 2247 N N . GLU A 1 282 ? 0.272 27.755 25.258 1.00 52.66 282 GLU A N 1
ATOM 2248 C CA . GLU A 1 282 ? -0.773 27.915 24.241 1.00 52.66 282 GLU A CA 1
ATOM 2249 C C . GLU A 1 282 ? -1.083 26.610 23.492 1.00 52.66 282 GLU A C 1
ATOM 2251 O O . GLU A 1 282 ? -0.215 25.976 22.887 1.00 52.66 282 GLU A O 1
ATOM 2256 N N . ASN A 1 283 ? -2.362 26.236 23.544 1.00 47.16 283 ASN A N 1
ATOM 2257 C CA . ASN A 1 283 ? -2.962 25.004 23.045 1.00 47.16 283 ASN A CA 1
ATOM 2258 C C . ASN A 1 283 ? -2.919 24.930 21.506 1.00 47.16 283 ASN A C 1
ATOM 2260 O O . ASN A 1 283 ? -3.937 25.021 20.818 1.00 47.16 283 ASN A O 1
ATOM 2264 N N . THR A 1 284 ? -1.724 24.797 20.937 1.00 56.88 284 THR A N 1
ATOM 2265 C CA . THR A 1 284 ? -1.540 24.492 19.521 1.00 56.88 284 THR A CA 1
ATOM 2266 C C . THR A 1 284 ? -1.768 23.000 19.338 1.00 56.88 284 THR A C 1
ATOM 2268 O O . THR A 1 284 ? -0.901 22.173 19.609 1.00 56.88 284 THR A O 1
ATOM 2271 N N . SER A 1 285 ? -2.984 22.646 18.908 1.00 59.25 285 SER A N 1
ATOM 2272 C CA . SER A 1 285 ? -3.337 21.271 18.544 1.00 59.25 285 SER A CA 1
ATOM 2273 C C . SER A 1 285 ? -2.226 20.657 17.674 1.00 59.25 285 SER A C 1
ATOM 2275 O O . SER A 1 285 ? -1.771 21.323 16.741 1.00 59.25 285 SER A O 1
ATOM 2277 N N . PRO A 1 286 ? -1.812 19.395 17.893 1.00 57.19 286 PRO A N 1
ATOM 2278 C CA . PRO A 1 286 ? -0.862 18.701 17.018 1.00 57.19 286 PRO A CA 1
ATOM 2279 C C . PRO A 1 286 ? -1.258 18.752 15.532 1.00 57.19 286 PRO A C 1
ATOM 2281 O O . PRO A 1 286 ? -0.394 18.727 14.658 1.00 57.19 286 PRO A O 1
ATOM 2284 N N . ALA A 1 287 ? -2.555 18.906 15.235 1.00 56.38 287 ALA A N 1
ATOM 2285 C CA . ALA A 1 287 ? -3.070 19.131 13.886 1.00 56.38 287 ALA A CA 1
ATOM 2286 C C . ALA A 1 287 ? -2.574 20.440 13.234 1.00 56.38 287 ALA A C 1
ATOM 2288 O O . ALA A 1 287 ? -2.471 20.518 12.013 1.00 56.38 287 ALA A O 1
ATOM 2289 N N . LEU A 1 288 ? -2.243 21.464 14.022 1.00 57.44 288 LEU A N 1
ATOM 2290 C CA . LEU A 1 288 ? -1.687 22.731 13.539 1.00 57.44 288 LEU A CA 1
ATOM 2291 C C . LEU A 1 288 ? -0.165 22.656 13.346 1.00 57.44 288 LEU A C 1
ATOM 2293 O O . LEU A 1 288 ? 0.373 23.350 12.482 1.00 57.44 288 LEU A O 1
ATOM 2297 N N . SER A 1 289 ? 0.539 21.801 14.099 1.00 66.94 289 SER A N 1
ATOM 2298 C CA . SER A 1 289 ? 2.009 21.754 14.063 1.00 66.94 289 SER A CA 1
ATOM 2299 C C . SER A 1 289 ? 2.549 21.187 12.745 1.00 66.94 289 SER A C 1
ATOM 2301 O O . SER A 1 289 ? 3.501 21.733 12.184 1.00 66.94 289 SER A O 1
ATOM 2303 N N . TRP A 1 290 ? 1.916 20.146 12.191 1.00 67.50 290 TRP A N 1
ATOM 2304 C CA . TRP A 1 290 ? 2.334 19.598 10.898 1.00 67.50 290 TRP A CA 1
ATOM 2305 C C . TRP A 1 290 ? 1.941 20.524 9.740 1.00 67.50 290 TRP A C 1
ATOM 2307 O O . TRP A 1 290 ? 2.734 20.710 8.822 1.00 67.50 290 TRP A O 1
ATOM 2317 N N . ARG A 1 291 ? 0.771 21.180 9.801 1.00 68.75 291 ARG A N 1
ATOM 2318 C CA . ARG A 1 291 ? 0.366 22.183 8.797 1.00 68.75 291 ARG A CA 1
ATOM 2319 C C . ARG A 1 291 ? 1.360 23.338 8.733 1.00 68.75 291 ARG A C 1
ATOM 2321 O O . ARG A 1 291 ? 1.764 23.731 7.644 1.00 68.75 291 ARG A O 1
ATOM 2328 N N . SER A 1 292 ? 1.821 23.807 9.892 1.00 72.12 292 SER A N 1
ATOM 2329 C CA . SER A 1 292 ? 2.881 24.816 9.991 1.00 72.12 292 SER A CA 1
ATOM 2330 C C . SER A 1 292 ? 4.209 24.326 9.395 1.00 72.12 292 SER A C 1
ATOM 2332 O O . SER A 1 292 ? 4.875 25.061 8.669 1.00 72.12 292 SER A O 1
ATOM 2334 N N . ARG A 1 293 ? 4.577 23.056 9.622 1.00 69.81 293 ARG A N 1
ATOM 2335 C CA . ARG A 1 293 ? 5.812 22.465 9.077 1.00 69.81 293 ARG A CA 1
ATOM 2336 C C . ARG A 1 293 ? 5.791 22.295 7.550 1.00 69.81 293 ARG A C 1
ATOM 2338 O O . ARG A 1 293 ? 6.851 22.384 6.933 1.00 69.81 293 ARG A O 1
ATOM 2345 N N . TYR A 1 294 ? 4.628 22.025 6.953 1.00 66.19 294 TYR A N 1
ATOM 2346 C CA . TYR A 1 294 ? 4.518 21.623 5.541 1.00 66.19 294 TYR A CA 1
ATOM 2347 C C . TYR A 1 294 ? 3.830 22.643 4.617 1.00 66.19 294 TYR A C 1
ATOM 2349 O O . TYR A 1 294 ? 3.932 22.497 3.401 1.00 66.19 294 TYR A O 1
ATOM 2357 N N . GLY A 1 295 ? 3.185 23.685 5.153 1.00 65.12 295 GLY A N 1
ATOM 2358 C CA . GLY A 1 295 ? 2.471 24.700 4.369 1.00 65.12 295 GLY A CA 1
ATOM 2359 C C . GLY A 1 295 ? 1.180 24.185 3.709 1.00 65.12 295 GLY A C 1
ATOM 2360 O O . GLY A 1 295 ? 0.964 22.980 3.546 1.00 65.12 295 GLY A O 1
ATOM 2361 N N . GLU A 1 296 ? 0.286 25.104 3.334 1.00 64.75 296 GLU A N 1
ATOM 2362 C CA . GLU A 1 296 ? -1.017 24.762 2.733 1.00 64.75 296 GLU A CA 1
ATOM 2363 C C . GLU A 1 296 ? -0.943 24.493 1.217 1.00 64.75 296 GLU A C 1
ATOM 2365 O O . GLU A 1 296 ? -1.729 23.697 0.701 1.00 64.75 296 GLU A O 1
ATOM 2370 N N . ASP A 1 297 ? 0.033 25.063 0.500 1.00 62.44 297 ASP A N 1
ATOM 2371 C CA . ASP A 1 297 ? 0.154 24.900 -0.954 1.00 62.44 297 ASP A CA 1
ATOM 2372 C C . ASP A 1 297 ? 0.952 23.642 -1.346 1.00 62.44 297 ASP A C 1
ATOM 2374 O O . ASP A 1 297 ? 2.183 23.574 -1.281 1.00 62.44 297 ASP A O 1
ATOM 2378 N N . SER A 1 298 ? 0.213 22.626 -1.790 1.00 52.09 298 SER A N 1
ATOM 2379 C CA . SER A 1 298 ? 0.747 21.336 -2.241 1.00 52.09 298 SER A CA 1
ATOM 2380 C C . SER A 1 298 ? 1.650 21.411 -3.482 1.00 52.09 298 SER A C 1
ATOM 2382 O O . SER A 1 298 ? 2.525 20.557 -3.640 1.00 52.09 298 SER A O 1
ATOM 2384 N N . SER A 1 299 ? 1.485 22.426 -4.336 1.00 54.31 299 SER A N 1
ATOM 2385 C CA . SER A 1 299 ? 2.171 22.521 -5.633 1.00 54.31 299 SER A CA 1
ATOM 2386 C C . SER A 1 299 ? 3.575 23.131 -5.527 1.00 54.31 299 SER A C 1
ATOM 2388 O O . SER A 1 299 ? 4.504 22.729 -6.238 1.00 54.31 299 SER A O 1
ATOM 2390 N N . SER A 1 300 ? 3.754 24.060 -4.586 1.00 54.50 300 SER A N 1
ATOM 2391 C CA . SER A 1 300 ? 5.037 24.694 -4.272 1.00 54.50 300 SER A CA 1
ATOM 2392 C C . SER A 1 300 ? 5.997 23.718 -3.578 1.00 54.50 300 SER A C 1
ATOM 2394 O O . SER A 1 300 ? 7.202 23.700 -3.847 1.00 54.50 300 SER A O 1
ATOM 2396 N N . TRP A 1 301 ? 5.464 22.812 -2.752 1.00 56.53 301 TRP A N 1
ATOM 2397 C CA . TRP A 1 301 ? 6.284 21.936 -1.919 1.00 56.53 301 TRP A CA 1
ATOM 2398 C C . TRP A 1 301 ? 6.974 20.804 -2.686 1.00 56.53 301 TRP A C 1
ATOM 2400 O O . TRP A 1 301 ? 8.144 20.537 -2.427 1.00 56.53 301 TRP A O 1
ATOM 2410 N N . VAL A 1 302 ? 6.326 20.182 -3.680 1.00 53.28 302 VAL A N 1
ATOM 2411 C CA . VAL A 1 302 ? 6.981 19.141 -4.502 1.00 53.28 302 VAL A CA 1
ATOM 2412 C C . VAL A 1 302 ? 8.191 19.720 -5.249 1.00 53.28 302 VAL A C 1
ATOM 2414 O O . VAL A 1 302 ? 9.242 19.081 -5.330 1.00 53.28 302 VAL A O 1
ATOM 2417 N N . LYS A 1 303 ? 8.087 20.976 -5.711 1.00 54.91 303 LYS A N 1
ATOM 2418 C CA . LYS A 1 303 ? 9.200 21.719 -6.322 1.00 54.91 303 LYS A CA 1
ATOM 2419 C C . LYS A 1 303 ? 10.300 22.029 -5.301 1.00 54.91 303 LYS A C 1
ATOM 2421 O O . LYS A 1 303 ? 11.471 21.757 -5.569 1.00 54.91 303 LYS A O 1
ATOM 2426 N N . TYR A 1 304 ? 9.932 22.535 -4.123 1.00 52.12 304 TYR A N 1
ATOM 2427 C CA . TYR A 1 304 ? 10.876 22.876 -3.053 1.00 52.12 304 TYR A CA 1
ATOM 2428 C C . TYR A 1 304 ? 11.640 21.645 -2.537 1.00 52.12 304 TYR A C 1
ATOM 2430 O O . TYR A 1 304 ? 12.859 21.665 -2.360 1.00 52.12 304 TYR A O 1
ATOM 2438 N N . PHE A 1 305 ? 10.934 20.531 -2.360 1.00 52.78 305 PHE A N 1
ATOM 2439 C CA . PHE A 1 305 ? 11.477 19.305 -1.797 1.00 52.78 305 PHE A CA 1
ATOM 2440 C C . PHE A 1 305 ? 12.432 18.586 -2.764 1.00 52.78 305 PHE A C 1
ATOM 2442 O O . PHE A 1 305 ? 13.516 18.147 -2.354 1.00 52.78 305 PHE A O 1
ATOM 2449 N N . LEU A 1 306 ? 12.071 18.508 -4.053 1.00 53.19 306 LEU A N 1
ATOM 2450 C CA . LEU A 1 306 ? 12.962 17.983 -5.091 1.00 53.19 306 LEU A CA 1
ATOM 2451 C C . LEU A 1 306 ? 14.249 18.816 -5.170 1.00 53.19 306 LEU A C 1
ATOM 2453 O O . LEU A 1 306 ? 15.329 18.231 -5.205 1.00 53.19 306 LEU A O 1
ATOM 2457 N N . CYS A 1 307 ? 14.165 20.150 -5.098 1.00 50.03 307 CYS A N 1
ATOM 2458 C CA . CYS A 1 307 ? 15.338 21.029 -5.121 1.00 50.03 307 CYS A CA 1
ATOM 2459 C C . CYS A 1 307 ? 16.246 20.883 -3.888 1.00 50.03 307 CYS A C 1
ATOM 2461 O O . CYS A 1 307 ? 17.452 20.684 -4.044 1.00 50.03 307 CYS A O 1
ATOM 2463 N N . SER A 1 308 ? 15.702 20.966 -2.670 1.00 43.56 308 SER A N 1
ATOM 2464 C CA . SER A 1 308 ? 16.535 21.181 -1.476 1.00 43.56 308 SER A CA 1
ATOM 2465 C C . SER A 1 308 ? 17.088 19.917 -0.818 1.00 43.56 308 SER A C 1
ATOM 2467 O O . SER A 1 308 ? 18.184 19.964 -0.262 1.00 43.56 308 SER A O 1
ATOM 2469 N N . ARG A 1 309 ? 16.378 18.780 -0.862 1.00 44.31 309 ARG A N 1
ATOM 2470 C CA . ARG A 1 309 ? 16.816 17.553 -0.160 1.00 44.31 309 ARG A CA 1
ATOM 2471 C C . ARG A 1 309 ? 17.332 16.445 -1.070 1.00 44.31 309 ARG A C 1
ATOM 2473 O O . ARG A 1 309 ? 18.222 15.713 -0.651 1.00 44.31 309 ARG A O 1
ATOM 2480 N N . CYS A 1 310 ? 16.825 16.323 -2.298 1.00 39.59 310 CYS A N 1
ATOM 2481 C CA . CYS A 1 310 ? 17.250 15.246 -3.202 1.00 39.59 310 CYS A CA 1
ATOM 2482 C C . CYS A 1 310 ? 18.535 15.577 -3.976 1.00 39.59 310 CYS A C 1
ATOM 2484 O O . CYS A 1 310 ? 19.308 14.671 -4.276 1.00 39.59 310 CYS A O 1
ATOM 2486 N N . PHE A 1 311 ? 18.788 16.857 -4.273 1.00 41.75 311 PHE A N 1
ATOM 2487 C CA . PHE A 1 311 ? 19.955 17.286 -5.059 1.00 41.75 311 PHE A CA 1
ATOM 2488 C C . PHE A 1 311 ? 20.999 18.082 -4.262 1.00 41.75 311 PHE A C 1
ATOM 2490 O O . PHE A 1 311 ? 21.998 18.506 -4.834 1.00 41.75 311 PHE A O 1
ATOM 2497 N N . GLY A 1 312 ? 20.792 18.292 -2.955 1.00 36.56 312 GLY A N 1
ATOM 2498 C CA . GLY A 1 312 ? 21.714 19.069 -2.114 1.00 36.56 312 GLY A CA 1
ATOM 2499 C C . GLY A 1 312 ? 21.866 20.532 -2.547 1.00 36.56 312 GLY A C 1
ATOM 2500 O O . GLY A 1 312 ? 22.856 21.175 -2.202 1.00 36.56 312 GLY A O 1
ATOM 2501 N N . ILE A 1 313 ? 20.913 21.062 -3.321 1.00 42.25 313 ILE A N 1
ATOM 2502 C CA . ILE A 1 313 ? 20.950 22.443 -3.792 1.00 42.25 313 ILE A CA 1
ATOM 2503 C C . ILE A 1 313 ? 20.384 23.311 -2.668 1.00 42.25 313 ILE A C 1
ATOM 2505 O O . ILE A 1 313 ? 19.200 23.233 -2.338 1.00 42.25 313 ILE A O 1
ATOM 2509 N N . GLY A 1 314 ? 21.255 24.107 -2.042 1.00 39.06 314 GLY A N 1
ATOM 2510 C CA . GLY A 1 314 ? 20.857 25.089 -1.037 1.00 39.06 314 GLY A CA 1
ATOM 2511 C C . GLY A 1 314 ? 19.720 25.970 -1.554 1.00 39.06 314 GLY A C 1
ATOM 2512 O O . GLY A 1 314 ? 19.720 26.345 -2.723 1.00 39.06 314 GLY A O 1
ATOM 2513 N N . ASN A 1 315 ? 18.754 26.231 -0.668 1.00 38.56 315 ASN A N 1
ATOM 2514 C CA . ASN A 1 315 ? 17.537 27.027 -0.849 1.00 38.56 315 ASN A CA 1
ATOM 2515 C C . ASN A 1 315 ? 17.607 28.000 -2.051 1.00 38.56 315 ASN A C 1
ATOM 2517 O O . ASN A 1 315 ? 18.199 29.076 -1.912 1.00 38.56 315 ASN A O 1
ATOM 2521 N N . PRO A 1 316 ? 17.055 27.653 -3.233 1.00 42.66 316 PRO A N 1
ATOM 2522 C CA . PRO A 1 316 ? 16.911 28.630 -4.295 1.00 42.66 316 PRO A CA 1
ATOM 2523 C C . PRO A 1 316 ? 15.819 29.582 -3.820 1.00 42.66 316 PRO A C 1
ATOM 2525 O O . PRO A 1 316 ? 14.668 29.176 -3.662 1.00 42.66 316 PRO A O 1
ATOM 2528 N N . GLY A 1 317 ? 16.202 30.818 -3.494 1.00 35.41 317 GLY A N 1
ATOM 2529 C CA . GLY A 1 317 ? 15.255 31.857 -3.107 1.00 35.41 317 GLY A CA 1
ATOM 2530 C C . GLY A 1 317 ? 14.070 31.865 -4.068 1.00 35.41 317 GLY A C 1
ATOM 2531 O O . GLY A 1 317 ? 14.252 31.684 -5.272 1.00 35.41 317 GLY A O 1
ATOM 2532 N N . ILE A 1 318 ? 12.871 32.005 -3.508 1.00 35.38 318 ILE A N 1
ATOM 2533 C CA . ILE A 1 318 ? 11.611 32.105 -4.242 1.00 35.38 318 ILE A CA 1
ATOM 2534 C C . ILE A 1 318 ? 11.795 33.184 -5.316 1.00 35.38 318 ILE A C 1
ATOM 2536 O O . ILE A 1 318 ? 11.866 34.369 -5.003 1.00 35.38 318 ILE A O 1
ATOM 2540 N N . VAL A 1 319 ? 11.945 32.768 -6.573 1.00 29.19 319 VAL A N 1
ATOM 2541 C CA . VAL A 1 319 ? 11.821 33.667 -7.717 1.00 29.19 319 VAL A CA 1
ATOM 2542 C C . VAL A 1 319 ? 10.340 33.666 -8.047 1.00 29.19 319 VAL A C 1
ATOM 2544 O O . VAL A 1 319 ? 9.829 32.695 -8.604 1.00 29.19 319 VAL A O 1
ATOM 2547 N N . GLU A 1 320 ? 9.649 34.718 -7.617 1.00 27.88 320 GLU A N 1
ATOM 2548 C CA . GLU A 1 320 ? 8.323 35.044 -8.132 1.00 27.88 320 GLU A CA 1
ATOM 2549 C C . GLU A 1 320 ? 8.449 35.269 -9.646 1.00 27.88 320 GLU A C 1
ATOM 2551 O O . GLU A 1 320 ? 9.300 36.041 -10.099 1.00 27.88 320 GLU A O 1
ATOM 2556 N N . VAL A 1 321 ? 7.648 34.529 -10.415 1.00 33.03 321 VAL A N 1
ATOM 2557 C CA . VAL A 1 321 ? 7.395 34.773 -11.841 1.00 33.03 321 VAL A CA 1
ATOM 2558 C C . VAL A 1 321 ? 6.059 35.481 -11.948 1.00 33.03 321 VAL A C 1
ATOM 2560 O O . VAL A 1 321 ? 5.111 34.987 -11.297 1.00 33.03 321 VAL A O 1
#

Radius of gyration: 20.44 Å; chains: 1; bounding box: 44×58×64 Å

Secondary structure (DSSP, 8-state):
-HHHHHHHHHTTSGGGS-HHHHHHHHHHHHHHHGGGT---SSPP---TT-PPPPHHHHHHHHHHHHHHHTTSS---HHHHHHHHHHHHHHHHTSHHHHTT--HHHHHHHHHHHHHHHHHHHHHHHHHTTS-S---HHHHHHHHHHHHHHHHHHHHHHHHHHTTT--TTTTT-HHHHHHHHHHHHHHHGGGHHHHHHHTT-HHHHHHHHHHHHHHS-TT-HHHHHHHHHHHHHHHHHT--SHHHHHHHHTTS---HHHHHHHHHHHHHHHHS-------S------HHHHHHHHH-S-HHHHHHHHIIIIIS----------

Foldseek 3Di:
DVVVVVVQVVCVHLVSDAPVVSLVVLVVQLLVLLLVLAARPHDDDQHPDADAADPVLLVVLLVLLVLLCVLAPDDDPLVSLLQSLLQSLQSCLDPVNVVVDDPSNNSNSLSVSSNSLSNVSSVLVVVVPPDDDDDLNSLLVNLLSLLSVLSSLVSVQVVCVVVPPHDVRLDSVSLVSSLVVNVVSCPPPVNVVSCVVVNNLLSVLLSLLSQLLSDDPPHLSNVVSLQVNLVSCVVVVVPDLVSSVVSNSSGRHHVVRSVVSSVVSVCSSPPPPPPPPDDDDPPPDSVNVVCVVQPDDSVVRSVQCCQCPVPVHPDPPDDDD